Protein AF-0000000078222504 (afdb_homodimer)

Secondary structure (DSSP, 8-state):
--------EEEEEEEE-SSS-EEEEEEGGGGT---TT-EEEEESSS-PPPEEE-TTSEEEEEEPTTEEEEEEEEEPPP-HHHHHHHHHHHHHHT--TT-/--------EEEEEEEE-SSS-EEEEEEGGGGT---TT-EEEEESSS-PPPEEE-TTSEEEEEEPTTEEEEEEEEEPPP-HHHHHHHHHHHHHHH--TT-

Solvent-accessible surface area (backbone atoms only — not comparable to full-atom values): 10807 Å² total; per-residue (Å²): 120,88,66,83,60,83,68,45,33,35,34,45,35,39,40,32,53,26,93,52,63,28,50,32,51,48,36,42,40,37,54,48,42,65,56,83,80,20,26,38,35,35,44,71,68,54,93,54,76,73,40,84,41,46,24,80,43,80,44,74,50,75,28,45,46,62,27,62,43,31,38,35,37,29,65,49,70,74,64,56,60,55,58,53,46,54,53,50,52,58,58,61,68,60,65,68,75,76,120,121,90,66,83,61,84,70,45,32,35,33,43,35,39,40,31,52,25,93,51,64,30,52,31,50,48,36,44,39,36,54,47,42,65,56,84,81,18,26,39,36,34,43,71,68,53,92,54,75,70,41,81,41,48,24,80,44,79,45,74,51,75,29,46,45,62,28,61,45,32,37,36,37,28,66,48,71,73,62,55,62,54,57,54,45,53,53,50,54,60,56,63,68,59,64,69,75,77,118

Organism: Teladorsagia circumcincta (NCBI:txid45464)

Foldseek 3Di:
DPPPPPFDKDKDKDFAQAQAKDKDKDFQVVVVPADQQFKWKDKPVDHDDIDTDHRPDIDMDIAGHRGMTMIMITRDDPPVVCVVVVVVVVVVVPPPPPD/DPPPPPFDKDKDKDFAQAQAKDKDKDFQVVVVPADQQFKWKDKPVDHDDIDTDGRGDIDMDIAGHRGMTMIMITRDDPPVVCVVVVVVVVVVVPPPPPD

Radius of gyration: 25.49 Å; Cα contacts (8 Å, |Δi|>4): 386; chains: 2; bounding box: 24×107×67 Å

Structure (mmCIF, N/CA/C/O backbone):
data_AF-0000000078222504-model_v1
#
loop_
_entity.id
_entity.type
_entity.pdbx_description
1 polymer 'Alpha galactosidase C-terminal beta sandwich domain-containing protein'
#
loop_
_atom_site.group_PDB
_atom_site.id
_atom_site.type_symbol
_atom_site.label_atom_id
_atom_site.label_alt_id
_atom_site.label_comp_id
_atom_site.label_asym_id
_atom_site.label_entity_id
_atom_site.label_seq_id
_atom_site.pdbx_PDB_ins_code
_atom_site.Cartn_x
_atom_site.Cartn_y
_atom_site.Cartn_z
_atom_site.occupancy
_atom_site.B_iso_or_equiv
_atom_site.auth_seq_id
_atom_site.auth_comp_id
_atom_site.auth_asym_id
_atom_site.auth_atom_id
_atom_site.pdbx_PDB_model_num
ATOM 1 N N . MET A 1 1 ? -11.453 30 15.914 1 25.56 1 MET A N 1
ATOM 2 C CA . MET A 1 1 ? -11.891 28.688 16.406 1 25.56 1 MET A CA 1
ATOM 3 C C . MET A 1 1 ? -11.305 27.562 15.57 1 25.56 1 MET A C 1
ATOM 5 O O . MET A 1 1 ? -10.992 27.766 14.398 1 25.56 1 MET A O 1
ATOM 9 N N . PRO A 1 2 ? -10.656 26.516 16.188 1 31.34 2 PRO A N 1
ATOM 10 C CA . PRO A 1 2 ? -9.922 25.625 15.281 1 31.34 2 PRO A CA 1
ATOM 11 C C . PRO A 1 2 ? -10.773 25.125 14.117 1 31.34 2 PRO A C 1
ATOM 13 O O . PRO A 1 2 ? -11.922 24.734 14.305 1 31.34 2 PRO A O 1
ATOM 16 N N . VAL A 1 3 ? -11.023 25.906 12.977 1 35.06 3 VAL A N 1
ATOM 17 C CA . VAL A 1 3 ? -11.414 25.328 11.695 1 35.06 3 VAL A CA 1
ATOM 18 C C . VAL A 1 3 ? -10.867 23.906 11.594 1 35.06 3 VAL A C 1
ATOM 20 O O . VAL A 1 3 ? -9.773 23.609 12.078 1 35.06 3 VAL A O 1
ATOM 23 N N . TYR A 1 4 ? -11.594 22.812 11.945 1 38.62 4 TYR A N 1
ATOM 24 C CA . TYR A 1 4 ? -11.219 21.453 11.57 1 38.62 4 TYR A CA 1
ATOM 25 C C . TYR A 1 4 ? -10.383 21.453 10.297 1 38.62 4 TYR A C 1
ATOM 27 O O . TYR A 1 4 ? -10.898 21.688 9.203 1 38.62 4 TYR A O 1
ATOM 35 N N . GLY A 1 5 ? -9.438 22.25 10.141 1 41.69 5 GLY A N 1
ATOM 36 C CA . GLY A 1 5 ? -8.492 22.234 9.031 1 41.69 5 GLY A CA 1
ATOM 37 C C . GLY A 1 5 ? -8.391 20.875 8.344 1 41.69 5 GLY A C 1
ATOM 38 O O . GLY A 1 5 ? -8.695 19.844 8.953 1 41.69 5 GLY A O 1
ATOM 39 N N . SER A 1 6 ? -8.711 20.719 7.02 1 49.5 6 SER A N 1
ATOM 40 C CA . SER A 1 6 ? -8.75 19.578 6.129 1 49.5 6 SER A CA 1
ATOM 41 C C . SER A 1 6 ? -7.66 18.562 6.484 1 49.5 6 SER A C 1
ATOM 43 O O . SER A 1 6 ? -6.469 18.875 6.395 1 49.5 6 SER A O 1
ATOM 45 N N . ASP A 1 7 ? -7.766 17.828 7.672 1 60.41 7 ASP A N 1
ATOM 46 C CA . ASP A 1 7 ? -6.812 16.828 8.141 1 60.41 7 ASP A CA 1
ATOM 47 C C . ASP A 1 7 ? -6.297 15.977 6.984 1 60.41 7 ASP A C 1
ATOM 49 O O . ASP A 1 7 ? -7.086 15.445 6.203 1 60.41 7 ASP A O 1
ATOM 53 N N . THR A 1 8 ? -5.109 16.359 6.422 1 78.31 8 THR A N 1
ATOM 54 C CA . THR A 1 8 ? -4.379 15.594 5.422 1 78.31 8 THR A CA 1
ATOM 55 C C . THR A 1 8 ? -4.109 14.172 5.922 1 78.31 8 THR A C 1
ATOM 57 O O . THR A 1 8 ? -3.457 13.984 6.949 1 78.31 8 THR A O 1
ATOM 60 N N . SER A 1 9 ? -4.926 13.312 5.367 1 89.81 9 SER A N 1
ATOM 61 C CA . SER A 1 9 ? -4.668 11.922 5.723 1 89.81 9 SER A CA 1
ATOM 62 C C . SER A 1 9 ? -4.488 11.055 4.48 1 89.81 9 SER A C 1
ATOM 64 O O . SER A 1 9 ? -4.902 11.438 3.383 1 89.81 9 SER A O 1
ATOM 66 N N . PHE A 1 10 ? -3.766 10.094 4.676 1 95.69 10 PHE A N 1
ATOM 67 C CA . PHE A 1 10 ? -3.465 9.078 3.676 1 95.69 10 PHE A CA 1
ATOM 68 C C . PHE A 1 10 ? -3.545 7.684 4.281 1 95.69 10 PHE A C 1
ATOM 70 O O . PHE A 1 10 ? -3.096 7.465 5.41 1 95.69 10 PHE A O 1
ATOM 77 N N . ALA A 1 11 ? -4.184 6.77 3.564 1 97.56 11 ALA A N 1
ATOM 78 C CA . ALA A 1 11 ? -4.258 5.41 4.098 1 97.56 11 ALA A CA 1
ATOM 79 C C . ALA A 1 11 ? -3.787 4.391 3.066 1 97.56 11 ALA A C 1
ATOM 81 O O . ALA A 1 11 ? -3.975 4.582 1.862 1 97.56 11 ALA A O 1
ATOM 82 N N . ILE A 1 12 ? -3.145 3.377 3.551 1 97.5 12 ILE A N 1
ATOM 83 C CA . ILE A 1 12 ? -2.756 2.223 2.748 1 97.5 12 ILE A CA 1
ATOM 84 C C . ILE A 1 12 ? -3.305 0.945 3.381 1 97.5 12 ILE A C 1
ATOM 86 O O . ILE A 1 12 ? -3.193 0.748 4.594 1 97.5 12 ILE A O 1
ATOM 90 N N . ALA A 1 13 ? -3.939 0.142 2.57 1 97.69 13 ALA A N 1
ATOM 91 C CA . ALA A 1 13 ? -4.445 -1.163 2.99 1 97.69 13 ALA A CA 1
ATOM 92 C C . ALA A 1 13 ? -3.877 -2.277 2.117 1 97.69 13 ALA A C 1
ATOM 94 O O . ALA A 1 13 ? -3.76 -2.123 0.899 1 97.69 13 ALA A O 1
ATOM 95 N N . VAL A 1 14 ? -3.568 -3.344 2.754 1 97.69 14 VAL A N 1
ATOM 96 C CA . VAL A 1 14 ? -3.045 -4.523 2.072 1 97.69 14 VAL A CA 1
ATOM 97 C C . VAL A 1 14 ? -3.881 -5.746 2.439 1 97.69 14 VAL A C 1
ATOM 99 O O . VAL A 1 14 ? -4.227 -5.941 3.607 1 97.69 14 VAL A O 1
ATOM 102 N N . LEU A 1 15 ? -4.258 -6.461 1.445 1 97.62 15 LEU A N 1
ATOM 103 C CA . LEU A 1 15 ? -4.93 -7.742 1.614 1 97.62 15 LEU A CA 1
ATOM 104 C C . LEU A 1 15 ? -4.074 -8.883 1.068 1 97.62 15 LEU A C 1
ATOM 106 O O . LEU A 1 15 ? -3.602 -8.82 -0.068 1 97.62 15 LEU A O 1
ATOM 110 N N . ASN A 1 16 ? -3.836 -9.906 1.894 1 97.31 16 ASN A N 1
ATOM 111 C CA . ASN A 1 16 ? -3.098 -11.117 1.529 1 97.31 16 ASN A CA 1
ATOM 112 C C . ASN A 1 16 ? -4.004 -12.344 1.504 1 97.31 16 ASN A C 1
ATOM 114 O O . ASN A 1 16 ? -4.387 -12.859 2.555 1 97.31 16 ASN A O 1
ATOM 118 N N . ARG A 1 17 ? -4.234 -12.844 0.335 1 94.56 17 ARG A N 1
ATOM 119 C CA . ARG A 1 17 ? -5.07 -14.031 0.221 1 94.56 17 ARG A CA 1
ATOM 120 C C . ARG A 1 17 ? -4.223 -15.281 -0.017 1 94.56 17 ARG A C 1
ATOM 122 O O . ARG A 1 17 ? -4.738 -16.312 -0.445 1 94.56 17 ARG A O 1
ATOM 129 N N . ASN A 1 18 ? -2.982 -15.062 0.218 1 92.06 18 ASN A N 1
ATOM 130 C CA . ASN A 1 18 ? -2.084 -16.203 0.098 1 92.06 18 ASN A CA 1
ATOM 131 C C . ASN A 1 18 ? -2.09 -17.062 1.363 1 92.06 18 ASN A C 1
ATOM 133 O O . ASN A 1 18 ? -2.656 -16.656 2.383 1 92.06 18 ASN A O 1
ATOM 137 N N . ASN A 1 19 ? -1.513 -18.234 1.228 1 92.25 19 ASN A N 1
ATOM 138 C CA . ASN A 1 19 ? -1.506 -19.172 2.355 1 92.25 19 ASN A CA 1
ATOM 139 C C . ASN A 1 19 ? -0.263 -18.984 3.223 1 92.25 19 ASN A C 1
ATOM 141 O O . ASN A 1 19 ? -0.002 -19.797 4.117 1 92.25 19 ASN A O 1
ATOM 145 N N . ARG A 1 20 ? 0.496 -17.984 2.969 1 94.06 20 ARG A N 1
ATOM 146 C CA . ARG A 1 20 ? 1.652 -17.594 3.768 1 94.06 20 ARG A CA 1
ATOM 147 C C . ARG A 1 20 ? 1.612 -16.109 4.098 1 94.06 20 ARG A C 1
ATOM 149 O O . ARG A 1 20 ? 1.002 -15.328 3.373 1 94.06 20 ARG A O 1
ATOM 156 N N . ALA A 1 21 ? 2.291 -15.789 5.219 1 96.56 21 ALA A N 1
ATOM 157 C CA . ALA A 1 21 ? 2.404 -14.375 5.57 1 96.56 21 ALA A CA 1
ATOM 158 C C . ALA A 1 21 ? 3.316 -13.641 4.594 1 96.56 21 ALA A C 1
ATOM 160 O O . ALA A 1 21 ? 4.223 -14.234 4.008 1 96.56 21 ALA A O 1
ATOM 161 N N . ASN A 1 22 ? 3.006 -12.406 4.379 1 96.25 22 ASN A N 1
ATOM 162 C CA . ASN A 1 22 ? 3.834 -11.539 3.547 1 96.25 22 ASN A CA 1
ATOM 163 C C . ASN A 1 22 ? 4.449 -10.406 4.359 1 96.25 22 ASN A C 1
ATOM 165 O O . ASN A 1 22 ? 3.758 -9.758 5.152 1 96.25 22 ASN A O 1
ATOM 169 N N . ASP A 1 23 ? 5.723 -10.188 4.168 1 96.94 23 ASP A N 1
ATOM 170 C CA . ASP A 1 23 ? 6.383 -9.016 4.73 1 96.94 23 ASP A CA 1
ATOM 171 C C . ASP A 1 23 ? 6.289 -7.824 3.781 1 96.94 23 ASP A C 1
ATOM 173 O O . ASP A 1 23 ? 6.652 -7.93 2.609 1 96.94 23 ASP A O 1
ATOM 177 N N . VAL A 1 24 ? 5.82 -6.758 4.336 1 97.56 24 VAL A N 1
ATOM 178 C CA . VAL A 1 24 ? 5.668 -5.527 3.566 1 97.56 24 VAL A CA 1
ATOM 179 C C . VAL A 1 24 ? 6.613 -4.457 4.109 1 97.56 24 VAL A C 1
ATOM 181 O O . VAL A 1 24 ? 6.742 -4.289 5.324 1 97.56 24 VAL A O 1
ATOM 184 N N . GLU A 1 25 ? 7.285 -3.811 3.193 1 97.5 25 GLU A N 1
ATOM 185 C CA . GLU A 1 25 ? 8.156 -2.697 3.566 1 97.5 25 GLU A CA 1
ATOM 186 C C . GLU A 1 25 ? 7.945 -1.501 2.645 1 97.5 25 GLU A C 1
ATOM 188 O O . GLU A 1 25 ? 7.824 -1.662 1.428 1 97.5 25 GLU A O 1
ATOM 193 N N . PHE A 1 26 ? 7.949 -0.296 3.213 1 96.12 26 PHE A N 1
ATOM 194 C CA . PHE A 1 26 ? 7.844 0.909 2.398 1 96.12 26 PHE A CA 1
ATOM 195 C C . PHE A 1 26 ? 8.273 2.139 3.191 1 96.12 26 PHE A C 1
ATOM 197 O O . PHE A 1 26 ? 8.375 2.088 4.418 1 96.12 26 PHE A O 1
ATOM 204 N N . LYS A 1 27 ? 8.633 3.119 2.461 1 97.62 27 LYS A N 1
ATOM 205 C CA . LYS A 1 27 ? 8.805 4.465 3.002 1 97.62 27 LYS A CA 1
ATOM 206 C C . LYS A 1 27 ? 7.605 5.348 2.672 1 97.62 27 LYS A C 1
ATOM 208 O O . LYS A 1 27 ? 7.023 5.23 1.592 1 97.62 27 LYS A O 1
ATOM 213 N N . LEU A 1 28 ? 7.301 6.234 3.602 1 97.19 28 LEU A N 1
ATOM 214 C CA . LEU A 1 28 ? 6.191 7.148 3.35 1 97.19 28 LEU A CA 1
ATOM 215 C C . LEU A 1 28 ? 6.469 8.016 2.127 1 97.19 28 LEU A C 1
ATOM 217 O O . LEU A 1 28 ? 5.543 8.367 1.391 1 97.19 28 LEU A O 1
ATOM 221 N N . ARG A 1 29 ? 7.707 8.289 1.906 1 97 29 ARG A N 1
ATOM 222 C CA . ARG A 1 29 ? 8.078 9.102 0.757 1 97 29 ARG A CA 1
ATOM 223 C C . ARG A 1 29 ? 7.641 8.445 -0.547 1 97 29 ARG A C 1
ATOM 225 O O . ARG A 1 29 ? 7.281 9.133 -1.504 1 97 29 ARG A O 1
ATOM 232 N N . ASN A 1 30 ? 7.625 7.121 -0.626 1 96.81 30 ASN A N 1
ATOM 233 C CA . ASN A 1 30 ? 7.207 6.395 -1.819 1 96.81 30 ASN A CA 1
ATOM 234 C C . ASN A 1 30 ? 5.703 6.512 -2.051 1 96.81 30 ASN A C 1
ATOM 236 O O . ASN A 1 30 ? 5.211 6.18 -3.131 1 96.81 30 ASN A O 1
ATOM 240 N N . LEU A 1 31 ? 4.984 6.945 -1.087 1 96.25 31 LEU A N 1
ATOM 241 C CA . LEU A 1 31 ? 3.549 7.176 -1.213 1 96.25 31 LEU A CA 1
ATOM 242 C C . LEU A 1 31 ? 3.254 8.648 -1.478 1 96.25 31 LEU A C 1
ATOM 244 O O . LEU A 1 31 ? 2.094 9.062 -1.455 1 96.25 31 LEU A O 1
ATOM 248 N N . GLY A 1 32 ? 4.371 9.453 -1.614 1 95.38 32 GLY A N 1
ATOM 249 C CA . GLY A 1 32 ? 4.215 10.883 -1.86 1 95.38 32 GLY A CA 1
ATOM 250 C C . GLY A 1 32 ? 4.129 11.703 -0.586 1 95.38 32 GLY A C 1
ATOM 251 O O . GLY A 1 32 ? 3.805 12.891 -0.628 1 95.38 32 GLY A O 1
ATOM 25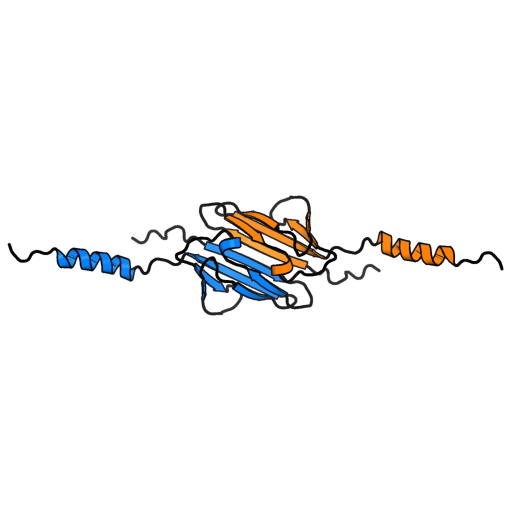2 N N . LEU A 1 33 ? 4.332 11.078 0.53 1 95.81 33 LEU A N 1
ATOM 253 C CA . LEU A 1 33 ? 4.309 11.758 1.818 1 95.81 33 LEU A CA 1
ATOM 254 C C . LEU A 1 33 ? 5.707 12.219 2.215 1 95.81 33 LEU A C 1
ATOM 256 O O . LEU A 1 33 ? 6.434 11.492 2.9 1 95.81 33 LEU A O 1
ATOM 260 N N . THR A 1 34 ? 5.977 13.5 1.89 1 95.56 34 THR A N 1
ATOM 261 C CA . THR A 1 34 ? 7.375 13.922 1.888 1 95.56 34 THR A CA 1
ATOM 262 C C . THR A 1 34 ? 7.602 15.047 2.895 1 95.56 34 THR A C 1
ATOM 264 O O . THR A 1 34 ? 8.688 15.625 2.953 1 95.56 34 THR A O 1
ATOM 267 N N . ASN A 1 35 ? 6.551 15.406 3.633 1 93.19 35 ASN A N 1
ATOM 268 C CA . ASN A 1 35 ? 6.734 16.5 4.578 1 93.19 35 ASN A CA 1
ATOM 269 C C . ASN A 1 35 ? 7.711 16.125 5.688 1 93.19 35 ASN A C 1
ATOM 271 O O . ASN A 1 35 ? 7.535 15.117 6.359 1 93.19 35 ASN A O 1
ATOM 275 N N . ASP A 1 36 ? 8.688 17 5.969 1 93.75 36 ASP A N 1
ATOM 276 C CA . ASP A 1 36 ? 9.773 16.703 6.898 1 93.75 36 ASP A CA 1
ATOM 277 C C . ASP A 1 36 ? 9.297 16.75 8.344 1 93.75 36 ASP A C 1
ATOM 279 O O . ASP A 1 36 ? 9.969 16.25 9.25 1 93.75 36 ASP A O 1
ATOM 283 N N . ARG A 1 37 ? 8.156 17.344 8.656 1 91.69 37 ARG A N 1
ATOM 284 C CA . ARG A 1 37 ? 7.594 17.344 10 1 91.69 37 ARG A CA 1
ATOM 285 C C . ARG A 1 37 ? 7.262 15.922 10.453 1 91.69 37 ARG A C 1
ATOM 287 O O . ARG A 1 37 ? 7.234 15.633 11.648 1 91.69 37 ARG A O 1
ATOM 294 N N . GLY A 1 38 ? 6.969 15.109 9.438 1 94.88 38 GLY A N 1
ATOM 295 C CA . GLY A 1 38 ? 6.672 13.719 9.742 1 94.88 38 GLY A CA 1
ATOM 296 C C . GLY A 1 38 ? 5.184 13.438 9.867 1 94.88 38 GLY A C 1
ATOM 297 O O . GLY A 1 38 ? 4.359 14.305 9.562 1 94.88 38 GLY A O 1
ATOM 298 N N . TYR A 1 39 ? 4.98 12.195 10.18 1 95 39 TYR A N 1
ATOM 299 C CA . TYR A 1 39 ? 3.605 11.711 10.188 1 95 39 TYR A CA 1
ATOM 300 C C . TYR A 1 39 ? 3.35 10.828 11.406 1 95 39 TYR A C 1
ATOM 302 O O . TYR A 1 39 ? 4.273 10.195 11.922 1 95 39 TYR A O 1
ATOM 310 N N . ILE A 1 40 ? 2.105 10.836 11.805 1 95.25 40 ILE A N 1
ATOM 311 C CA . ILE A 1 40 ? 1.624 9.852 12.766 1 95.25 40 ILE A CA 1
ATOM 312 C C . ILE A 1 40 ? 0.947 8.703 12.031 1 95.25 40 ILE A C 1
ATOM 314 O O . ILE A 1 40 ? 0.013 8.914 11.258 1 95.25 40 ILE A O 1
ATOM 318 N N . LEU A 1 41 ? 1.502 7.496 12.25 1 95.31 41 LEU A N 1
ATOM 319 C CA . LEU A 1 41 ? 0.939 6.289 11.656 1 95.31 41 LEU A CA 1
ATOM 320 C C . LEU A 1 41 ? 0.036 5.562 12.648 1 95.31 41 LEU A C 1
ATOM 322 O O . LEU A 1 41 ? 0.458 5.25 13.758 1 95.31 41 LEU A O 1
ATOM 326 N N . LYS A 1 42 ? -1.162 5.344 12.227 1 94.94 42 LYS A N 1
ATOM 327 C CA . LYS A 1 42 ? -2.125 4.586 13.023 1 94.94 42 LYS A CA 1
ATOM 328 C C . LYS A 1 42 ? -2.486 3.268 12.344 1 94.94 42 LYS A C 1
ATOM 330 O O . LYS A 1 42 ? -2.891 3.256 11.18 1 94.94 42 LYS A O 1
ATOM 335 N N . ASP A 1 43 ? -2.291 2.205 13.07 1 95.12 43 ASP A N 1
ATOM 336 C CA . ASP A 1 43 ? -2.793 0.917 12.602 1 95.12 43 AS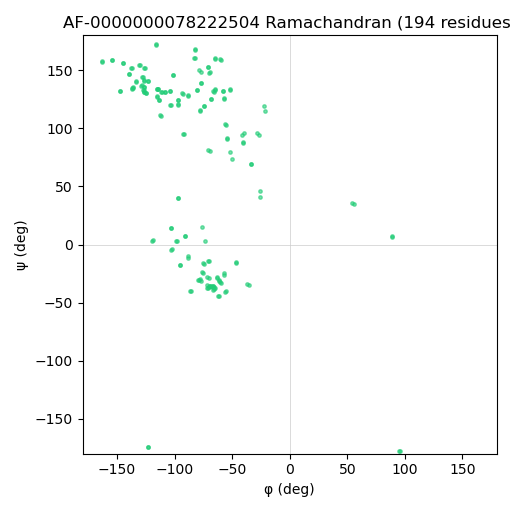P A CA 1
ATOM 337 C C . ASP A 1 43 ? -4.309 0.83 12.766 1 95.12 43 ASP A C 1
ATOM 339 O O . ASP A 1 43 ? -4.828 0.88 13.883 1 95.12 43 ASP A O 1
ATOM 343 N N . LEU A 1 44 ? -5.012 0.664 11.68 1 94.88 44 LEU A N 1
ATOM 344 C CA . LEU A 1 44 ? -6.469 0.687 11.719 1 94.88 44 LEU A CA 1
ATOM 345 C C . LEU A 1 44 ? -7.031 -0.727 11.828 1 94.88 44 LEU A C 1
ATOM 347 O O . LEU A 1 44 ? -8.219 -0.906 12.102 1 94.88 44 LEU A O 1
ATOM 351 N N . TRP A 1 45 ? -6.332 -1.588 11.555 1 91.5 45 TRP A N 1
ATOM 352 C CA . TRP A 1 45 ? -6.746 -2.986 11.57 1 91.5 45 TRP A CA 1
ATOM 353 C C . TRP A 1 45 ? -6.59 -3.59 12.961 1 91.5 45 TRP A C 1
ATOM 355 O O . TRP A 1 45 ? -7.438 -4.367 13.414 1 91.5 45 TRP A O 1
ATOM 365 N N . SER A 1 46 ? -5.473 -3.203 13.602 1 86.06 46 SER A N 1
ATOM 366 C CA . SER A 1 46 ? -5.203 -3.672 14.953 1 86.06 46 SER A CA 1
ATOM 367 C C . SER A 1 46 ? -5.195 -2.514 15.945 1 86.06 46 SER A C 1
ATOM 369 O O . SER A 1 46 ? -5.461 -1.369 15.578 1 86.06 46 SER A O 1
ATOM 371 N N . ASN A 1 47 ? -5.102 -2.754 17.297 1 83.44 47 ASN A N 1
ATOM 372 C CA . ASN A 1 47 ? -5.082 -1.726 18.328 1 83.44 47 ASN A CA 1
ATOM 373 C C . ASN A 1 47 ? -3.658 -1.4 18.766 1 83.44 47 ASN A C 1
ATOM 375 O O . ASN A 1 47 ? -3.408 -1.173 19.953 1 83.44 47 ASN A O 1
ATOM 379 N N . ALA A 1 48 ? -2.822 -1.372 17.797 1 86.75 48 ALA A N 1
ATOM 380 C CA . ALA A 1 48 ? -1.438 -1.045 18.109 1 86.75 48 ALA A CA 1
ATOM 381 C C . ALA A 1 48 ? -1.265 0.456 18.328 1 86.75 48 ALA A C 1
ATOM 383 O O . ALA A 1 48 ? -2.039 1.259 17.797 1 86.75 48 ALA A O 1
ATOM 384 N N . PRO A 1 49 ? -0.297 0.811 19.219 1 91 49 PRO A N 1
ATOM 385 C CA . PRO A 1 49 ? -0.07 2.242 19.422 1 91 49 PRO A CA 1
ATOM 386 C C . PRO A 1 49 ? 0.342 2.973 18.156 1 91 49 PRO A C 1
ATOM 388 O O . PRO A 1 49 ? 0.871 2.354 17.234 1 91 49 PRO A O 1
ATOM 391 N N . MET A 1 50 ? 0.126 4.227 18.219 1 91.81 50 MET A N 1
ATOM 392 C CA . MET A 1 50 ? 0.538 5.066 17.094 1 91.81 50 MET A CA 1
ATOM 393 C C . MET A 1 50 ? 2.059 5.172 17.031 1 91.81 50 MET A C 1
ATOM 395 O O . MET A 1 50 ? 2.74 5.074 18.047 1 91.81 50 MET A O 1
ATOM 399 N N . VAL A 1 51 ? 2.561 5.398 15.805 1 93.5 51 VAL A N 1
ATOM 400 C CA . VAL A 1 51 ? 3.996 5.508 15.57 1 93.5 51 VAL A CA 1
ATOM 401 C C . VAL A 1 51 ? 4.301 6.812 14.836 1 93.5 51 VAL A C 1
ATOM 403 O O . VAL A 1 51 ? 3.605 7.168 13.883 1 93.5 51 VAL A O 1
ATOM 406 N N . ASN A 1 52 ? 5.312 7.551 15.312 1 95.38 52 ASN A N 1
ATOM 407 C CA . ASN A 1 52 ? 5.832 8.672 14.539 1 95.38 52 ASN A CA 1
ATOM 408 C C . ASN A 1 52 ? 6.797 8.195 13.453 1 95.38 52 ASN A C 1
ATOM 410 O O . ASN A 1 52 ? 7.668 7.363 13.711 1 95.38 52 ASN A O 1
ATOM 414 N N . ALA A 1 53 ? 6.562 8.734 12.289 1 96.75 53 ALA A N 1
ATOM 415 C CA . ALA A 1 53 ? 7.418 8.32 11.18 1 96.75 53 ALA A CA 1
ATOM 416 C C . ALA A 1 53 ? 7.844 9.508 10.328 1 96.75 53 ALA A C 1
ATOM 418 O O . ALA A 1 53 ? 7.023 10.375 10.008 1 96.75 53 ALA A O 1
ATOM 419 N N . SER A 1 54 ? 9.141 9.547 10.023 1 97.25 54 SER A N 1
ATOM 420 C CA . SER A 1 54 ? 9.625 10.453 8.984 1 97.25 54 SER A CA 1
ATOM 421 C C . SER A 1 54 ? 9.438 9.852 7.598 1 97.25 54 SER A C 1
ATOM 423 O O . SER A 1 54 ? 9.312 8.633 7.449 1 97.25 54 SER A O 1
ATOM 425 N N . PRO A 1 55 ? 9.453 10.711 6.562 1 97.19 55 PRO A N 1
ATOM 426 C CA . PRO A 1 55 ? 9.227 10.211 5.203 1 97.19 55 PRO A CA 1
ATOM 427 C C . PRO A 1 55 ? 10.227 9.133 4.801 1 97.19 55 PRO A C 1
ATOM 429 O O . PRO A 1 55 ? 9.898 8.25 3.998 1 97.19 55 PRO A O 1
ATOM 432 N N . ASP A 1 56 ? 11.422 9.125 5.426 1 98 56 ASP A N 1
ATOM 433 C CA . ASP A 1 56 ? 12.484 8.242 4.953 1 98 56 ASP A CA 1
ATOM 434 C C . ASP A 1 56 ? 12.617 7.02 5.855 1 98 56 ASP A C 1
ATOM 436 O O . ASP A 1 56 ? 13.43 6.125 5.582 1 98 56 ASP A O 1
ATOM 440 N N . ASP A 1 57 ? 11.867 7 6.914 1 97.88 57 ASP A N 1
ATOM 441 C CA . ASP A 1 57 ? 11.891 5.812 7.762 1 97.88 57 ASP A CA 1
ATOM 442 C C . ASP A 1 57 ? 11.344 4.594 7.02 1 97.88 57 ASP A C 1
ATOM 444 O O . ASP A 1 57 ? 10.352 4.695 6.297 1 97.88 57 ASP A O 1
ATOM 448 N N . MET A 1 58 ? 12.078 3.453 7.129 1 97.19 58 MET A N 1
ATOM 449 C CA . MET A 1 58 ? 11.547 2.205 6.586 1 97.19 58 MET A CA 1
ATOM 450 C C . MET A 1 58 ? 10.5 1.609 7.516 1 97.19 58 MET A C 1
ATOM 452 O O . MET A 1 58 ? 10.797 1.261 8.656 1 97.19 58 MET A O 1
ATOM 456 N N . ILE A 1 59 ? 9.242 1.537 7.02 1 95.88 59 ILE A N 1
ATOM 457 C CA . ILE A 1 59 ? 8.148 0.901 7.75 1 95.88 59 ILE A CA 1
ATOM 458 C C . ILE A 1 59 ? 8.031 -0.561 7.328 1 95.88 59 ILE A C 1
ATOM 460 O O . ILE A 1 59 ? 8.023 -0.87 6.137 1 95.88 59 ILE A O 1
ATOM 464 N N . ARG A 1 60 ? 7.988 -1.402 8.344 1 96.81 60 ARG A N 1
ATOM 465 C CA . ARG A 1 60 ? 7.871 -2.834 8.086 1 96.81 60 ARG A CA 1
ATOM 466 C C . ARG A 1 60 ? 6.727 -3.441 8.891 1 96.81 60 ARG A C 1
ATOM 468 O O . ARG A 1 60 ? 6.531 -3.098 10.062 1 96.81 60 ARG A O 1
ATOM 475 N N . PHE A 1 61 ? 5.969 -4.312 8.188 1 94.94 61 PHE A N 1
ATOM 476 C CA . PHE A 1 61 ? 4.957 -5.074 8.914 1 94.94 61 PHE A CA 1
ATOM 477 C C . PHE A 1 61 ? 4.648 -6.379 8.195 1 94.94 61 PHE A C 1
ATOM 479 O O . PHE A 1 61 ? 4.969 -6.535 7.012 1 94.94 61 PHE A O 1
ATOM 486 N N . ARG A 1 62 ? 4.105 -7.289 8.969 1 96 62 ARG A N 1
ATOM 487 C CA . ARG A 1 62 ? 3.699 -8.586 8.43 1 96 62 ARG A CA 1
ATOM 488 C C . ARG A 1 62 ? 2.186 -8.656 8.258 1 96 62 ARG A C 1
ATOM 490 O O . ARG A 1 62 ? 1.434 -8.211 9.125 1 96 62 ARG A O 1
ATOM 497 N N . VAL A 1 63 ? 1.824 -9.094 7.109 1 97.06 63 VAL A N 1
ATOM 498 C CA . VAL A 1 63 ? 0.415 -9.391 6.879 1 97.06 63 VAL A CA 1
ATOM 499 C C . VAL A 1 63 ? 0.192 -10.898 6.922 1 97.06 63 VAL A C 1
ATOM 501 O O . VAL A 1 63 ? 0.753 -11.641 6.109 1 97.06 63 VAL A O 1
ATOM 504 N N . PRO A 1 64 ? -0.655 -11.406 7.828 1 96.44 64 PRO A N 1
ATOM 505 C CA . PRO A 1 64 ? -0.842 -12.852 7.945 1 96.44 64 PRO A CA 1
ATOM 506 C C . PRO A 1 64 ? -1.469 -13.469 6.699 1 96.44 64 PRO A C 1
ATOM 508 O O . PRO A 1 64 ? -2.066 -12.758 5.887 1 96.44 64 PRO A O 1
ATOM 511 N N . ALA A 1 65 ? -1.245 -14.836 6.625 1 95.75 65 ALA A N 1
ATOM 512 C CA . ALA A 1 65 ? -1.992 -15.578 5.609 1 95.75 65 ALA A CA 1
ATOM 513 C C . ALA A 1 65 ? -3.488 -15.289 5.711 1 95.75 65 ALA A C 1
ATOM 515 O O . ALA A 1 65 ? -4.047 -15.258 6.812 1 95.75 65 ALA A O 1
ATOM 516 N N . THR A 1 66 ? -3.992 -15.047 4.52 1 95.62 66 THR A N 1
ATOM 517 C CA . THR A 1 66 ? -5.418 -14.758 4.391 1 95.62 66 THR A CA 1
ATOM 518 C C . THR A 1 66 ? -5.82 -13.602 5.305 1 95.62 66 THR A C 1
ATOM 520 O O . THR A 1 66 ? -6.867 -13.648 5.949 1 95.62 66 THR A O 1
ATOM 523 N N . GLY A 1 67 ? -4.922 -12.633 5.457 1 96.12 67 GLY A N 1
ATOM 524 C CA . GLY A 1 67 ? -5.137 -11.516 6.371 1 96.12 67 GLY A CA 1
ATOM 525 C C . GLY A 1 67 ? -5.051 -10.164 5.691 1 96.12 67 GLY A C 1
ATOM 526 O O . GLY A 1 67 ? -5 -10.078 4.461 1 96.12 67 GLY A O 1
ATOM 527 N N . ALA A 1 68 ? -5.133 -9.086 6.609 1 97 68 ALA A N 1
ATOM 528 C CA . ALA A 1 68 ? -5.109 -7.707 6.137 1 97 68 ALA A CA 1
ATOM 529 C C . ALA A 1 68 ? -4.375 -6.801 7.117 1 97 68 ALA A C 1
ATOM 531 O O . ALA A 1 68 ? -4.227 -7.141 8.297 1 97 68 ALA A O 1
ATOM 532 N N . ALA A 1 69 ? -3.891 -5.754 6.656 1 96.69 69 ALA A N 1
ATOM 533 C CA . ALA A 1 69 ? -3.324 -4.648 7.426 1 96.69 69 ALA A CA 1
ATOM 534 C C . ALA A 1 69 ? -3.723 -3.303 6.828 1 96.69 69 ALA A C 1
ATOM 536 O O . ALA A 1 69 ? -3.914 -3.189 5.613 1 96.69 69 ALA A O 1
ATOM 537 N N . MET A 1 70 ? -3.879 -2.348 7.664 1 96.69 70 MET A N 1
ATOM 538 C CA . MET A 1 70 ? -4.246 -1.01 7.211 1 96.69 70 MET A CA 1
ATOM 539 C C . MET A 1 70 ? -3.637 0.057 8.117 1 96.69 70 MET A C 1
ATOM 541 O O . MET A 1 70 ? -3.713 -0.046 9.344 1 96.69 70 MET A O 1
ATOM 545 N N . TYR A 1 71 ? -3.027 1.043 7.465 1 96.31 71 TYR A N 1
ATOM 546 C CA . TYR A 1 71 ? -2.432 2.16 8.188 1 96.31 71 TYR A CA 1
ATOM 547 C C . TYR A 1 71 ? -2.953 3.492 7.664 1 96.31 71 TYR A C 1
ATOM 549 O O . TYR A 1 71 ? -3.137 3.66 6.457 1 96.31 71 TYR A O 1
ATOM 557 N N . ARG A 1 72 ? -3.154 4.336 8.586 1 96.69 72 ARG A N 1
ATOM 558 C CA . ARG A 1 72 ? -3.428 5.734 8.266 1 96.69 72 ARG A CA 1
ATOM 559 C C . ARG A 1 72 ? -2.268 6.629 8.688 1 96.69 72 ARG A C 1
ATOM 561 O O . ARG A 1 72 ? -1.729 6.48 9.781 1 96.69 72 ARG A O 1
ATOM 568 N N . ALA A 1 73 ? -1.867 7.453 7.781 1 96.44 73 ALA A N 1
ATOM 569 C CA . ALA A 1 73 ? -0.838 8.453 8.07 1 96.44 73 ALA A CA 1
ATOM 570 C C . ALA A 1 73 ? -1.436 9.852 8.125 1 96.44 73 ALA A C 1
ATOM 572 O O . ALA A 1 73 ? -2.18 10.258 7.227 1 96.44 73 ALA A O 1
ATOM 573 N N . GLU A 1 74 ? -1.12 10.562 9.141 1 94.94 74 GLU A N 1
ATOM 574 C CA . GLU A 1 74 ? -1.526 11.961 9.305 1 94.94 74 GLU A CA 1
ATOM 5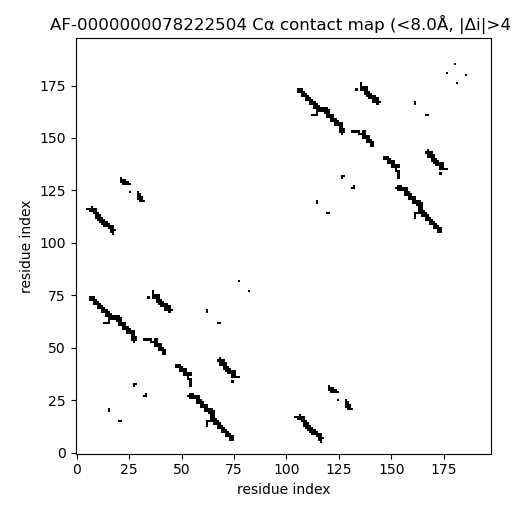75 C C . GLU A 1 74 ? -0.324 12.859 9.578 1 94.94 74 GLU A C 1
ATOM 577 O O . GLU A 1 74 ? 0.559 12.492 10.359 1 94.94 74 GLU A O 1
ATOM 582 N N . LEU A 1 75 ? -0.357 13.969 8.883 1 93 75 LEU A N 1
ATOM 583 C CA . LEU A 1 75 ? 0.718 14.922 9.133 1 93 75 LEU A CA 1
ATOM 584 C C . LEU A 1 75 ? 0.756 15.32 10.609 1 93 75 LEU A C 1
ATOM 586 O O . LEU A 1 75 ? -0.283 15.617 11.203 1 93 75 LEU A O 1
ATOM 590 N N . ARG A 1 76 ? 2.014 15.25 11.117 1 88.88 76 ARG A N 1
ATOM 591 C CA . ARG A 1 76 ? 2.186 15.641 12.516 1 88.88 76 ARG A CA 1
ATOM 592 C C . ARG A 1 76 ? 1.949 17.141 12.695 1 88.88 76 ARG A C 1
ATOM 594 O O . ARG A 1 76 ? 2.52 17.953 11.969 1 88.88 76 ARG A O 1
ATOM 601 N N . LYS A 1 77 ? 1.056 17.531 13.578 1 81.06 77 LYS A N 1
ATOM 602 C CA . LYS A 1 77 ? 0.771 18.938 13.844 1 81.06 77 LYS A CA 1
ATOM 603 C C . LYS A 1 77 ? 1.861 19.562 14.711 1 81.06 77 LYS A C 1
ATOM 605 O O . LYS A 1 77 ? 2.457 18.891 15.555 1 81.06 77 LYS A O 1
ATOM 610 N N . PRO A 1 78 ? 2.156 20.797 14.281 1 73.12 78 PRO A N 1
ATOM 611 C CA . PRO A 1 78 ? 3.156 21.469 15.117 1 73.12 78 PRO A CA 1
ATOM 612 C C . PRO A 1 78 ? 2.734 21.562 16.578 1 73.12 78 PRO A C 1
ATOM 614 O O . PRO A 1 78 ? 1.539 21.578 16.875 1 73.12 78 PRO A O 1
ATOM 617 N N . ASN A 1 79 ? 3.662 21.047 17.438 1 59.03 79 ASN A N 1
ATOM 618 C CA . ASN A 1 79 ? 3.41 21.234 18.859 1 59.03 79 ASN A CA 1
ATOM 619 C C . ASN A 1 79 ? 2.869 22.625 19.156 1 59.03 79 ASN A C 1
ATOM 621 O O . ASN A 1 79 ? 3.488 23.625 18.781 1 59.03 79 ASN A O 1
ATOM 625 N N . ARG A 1 80 ? 1.515 22.719 19.047 1 55.59 80 ARG A N 1
ATOM 626 C CA . ARG A 1 80 ? 0.928 24.016 19.391 1 55.59 80 ARG A CA 1
ATOM 627 C C . ARG A 1 80 ? 1.665 24.641 20.562 1 55.59 80 ARG A C 1
ATOM 629 O O . ARG A 1 80 ? 1.54 25.844 20.797 1 55.59 80 ARG A O 1
ATOM 636 N N . TRP A 1 81 ? 2.07 23.781 21.359 1 50.31 81 TRP A N 1
ATOM 637 C CA . TRP A 1 81 ? 2.613 24.438 22.547 1 50.31 81 TRP A CA 1
ATOM 638 C C . TRP A 1 81 ? 3.707 25.422 22.172 1 50.31 81 TRP A C 1
ATOM 640 O O . TRP A 1 81 ? 3.771 26.531 22.719 1 50.31 81 TRP A O 1
ATOM 650 N N . PHE A 1 82 ? 4.605 25.047 21.188 1 48.19 82 PHE A N 1
ATOM 651 C CA . PHE A 1 82 ? 5.691 25.984 20.922 1 48.19 82 PHE A CA 1
ATOM 652 C C . PHE A 1 82 ? 5.172 27.234 20.234 1 48.19 82 PHE A C 1
ATOM 654 O O . PHE A 1 82 ? 5.73 28.328 20.391 1 48.19 82 PHE A O 1
ATOM 661 N N . GLU A 1 83 ? 4.207 26.938 19.391 1 49.59 83 GLU A N 1
ATOM 662 C CA . GLU A 1 83 ? 3.701 28.141 18.734 1 49.59 83 GLU A CA 1
ATOM 663 C C . GLU A 1 83 ? 3.113 29.109 19.75 1 49.59 83 GLU A C 1
ATOM 665 O O . GLU A 1 83 ? 3.34 30.312 19.672 1 49.59 83 GLU A O 1
ATOM 670 N N . ASN A 1 84 ? 2.389 28.422 20.578 1 51.72 84 ASN A N 1
ATOM 671 C CA . ASN A 1 84 ? 1.783 29.312 21.562 1 51.72 84 ASN A CA 1
ATOM 672 C C . ASN A 1 84 ? 2.832 29.922 22.5 1 51.72 84 ASN A C 1
ATOM 674 O O . ASN A 1 84 ? 2.736 31.078 22.875 1 51.72 84 ASN A O 1
ATOM 678 N N . ASN A 1 85 ? 3.811 29.078 22.797 1 52.5 85 ASN A N 1
ATOM 679 C CA . ASN A 1 85 ? 4.766 29.578 23.781 1 52.5 85 ASN A CA 1
ATOM 680 C C . ASN A 1 85 ? 5.738 30.578 23.141 1 52.5 85 ASN A C 1
ATOM 682 O O . ASN A 1 85 ? 6.152 31.531 23.797 1 52.5 85 ASN A O 1
ATOM 686 N N . ARG A 1 86 ? 6.051 30.406 21.875 1 53.22 86 ARG A N 1
ATOM 687 C CA . ARG A 1 86 ? 6.934 31.375 21.219 1 53.22 86 ARG A CA 1
ATOM 688 C C . ARG A 1 86 ? 6.273 32.75 21.141 1 53.22 86 ARG A C 1
ATOM 690 O O . ARG A 1 86 ? 6.938 33.781 21.297 1 53.22 86 ARG A O 1
ATOM 697 N N . LEU A 1 87 ? 4.992 32.594 20.906 1 54.78 87 LEU A N 1
ATOM 698 C CA . LEU A 1 87 ? 4.309 33.875 20.844 1 54.78 87 LEU A CA 1
ATOM 699 C C . LEU A 1 87 ? 4.258 34.531 22.219 1 54.78 87 LEU A C 1
ATOM 701 O O . LEU A 1 87 ? 4.445 35.75 22.328 1 54.78 87 LEU A O 1
ATOM 705 N N . ARG A 1 88 ? 4.102 33.719 23.328 1 55.38 88 ARG A N 1
ATOM 706 C CA . ARG A 1 88 ? 4.031 34.25 24.672 1 55.38 88 ARG A CA 1
ATOM 707 C C . ARG A 1 88 ? 5.359 34.875 25.078 1 55.38 88 ARG A C 1
ATOM 709 O O . ARG A 1 88 ? 5.387 35.906 25.75 1 55.38 88 ARG A O 1
ATOM 716 N N . GLU A 1 89 ? 6.457 34.312 24.656 1 54.06 89 GLU A N 1
ATOM 717 C CA . GLU A 1 89 ? 7.77 34.812 25.047 1 54.06 89 GLU A CA 1
ATOM 718 C C . GLU A 1 89 ? 8.07 36.125 24.359 1 54.06 89 GLU A C 1
ATOM 720 O O . GLU A 1 89 ? 8.633 37.031 24.984 1 54.06 89 GLU A O 1
ATOM 725 N N . ILE A 1 90 ? 7.68 36.25 23.156 1 54.81 90 ILE A N 1
ATOM 726 C CA . ILE A 1 90 ? 7.949 37.5 22.406 1 54.81 90 ILE A CA 1
ATOM 727 C C . ILE A 1 90 ? 7.195 38.656 23.031 1 54.81 90 ILE A C 1
ATOM 729 O O . ILE A 1 90 ? 7.738 39.75 23.172 1 54.81 90 ILE A O 1
ATOM 733 N N . PHE A 1 91 ? 5.965 38.406 23.484 1 54.5 91 PHE A N 1
ATOM 734 C CA . PHE A 1 91 ? 5.16 39.469 24.047 1 54.5 91 PHE A CA 1
ATOM 735 C C . PHE A 1 91 ? 5.582 39.781 25.469 1 54.5 91 PHE A C 1
ATOM 737 O O . PHE A 1 91 ? 5.477 40.906 25.922 1 54.5 91 PHE A O 1
ATOM 744 N N . THR A 1 92 ? 6.055 38.75 26.094 1 55.53 92 THR A N 1
ATOM 745 C CA . THR A 1 92 ? 6.418 39 27.484 1 55.53 92 THR A CA 1
ATOM 746 C C . THR A 1 92 ? 7.68 39.844 27.578 1 55.53 92 THR A C 1
ATOM 748 O O . THR A 1 92 ? 7.848 40.625 28.531 1 55.53 92 THR A O 1
ATOM 751 N N . ASN A 1 93 ? 8.516 39.719 26.562 1 51.59 93 ASN A N 1
ATOM 752 C CA . ASN A 1 93 ? 9.742 40.5 26.703 1 51.59 93 ASN A CA 1
ATOM 753 C C . ASN A 1 93 ? 9.508 41.969 26.438 1 51.59 93 ASN A C 1
ATOM 755 O O . ASN A 1 93 ? 10.352 42.812 26.75 1 51.59 93 ASN A O 1
ATOM 759 N N . ARG A 1 94 ? 8.414 42.344 25.641 1 48.06 94 ARG A N 1
ATOM 760 C CA . ARG A 1 94 ? 8.422 43.75 25.188 1 48.06 94 ARG A CA 1
ATOM 761 C C . ARG A 1 94 ? 7.746 44.656 26.203 1 48.06 94 ARG A C 1
ATOM 763 O O . ARG A 1 94 ? 7.609 45.875 25.969 1 48.06 94 ARG A O 1
ATOM 770 N N . VAL A 1 95 ? 7.098 44.062 27.203 1 45.5 95 VAL A N 1
ATOM 771 C CA . VAL A 1 95 ? 6.41 45.094 27.969 1 45.5 95 VAL A CA 1
ATOM 772 C C . VAL A 1 95 ? 7.438 45.969 28.719 1 45.5 95 VAL A C 1
ATOM 774 O O . VAL A 1 95 ? 8.133 45.469 29.594 1 45.5 95 VAL A O 1
ATOM 777 N N . PRO A 1 96 ? 8.039 46.938 28 1 41.47 96 PRO A N 1
ATOM 778 C CA . PRO A 1 96 ? 8.898 47.906 28.703 1 41.47 96 PRO A CA 1
ATOM 779 C C . PRO A 1 96 ? 8.188 48.594 29.859 1 41.47 96 PRO A C 1
ATOM 781 O O . PRO A 1 96 ? 7.059 49.062 29.703 1 41.47 96 PRO A O 1
ATOM 784 N N . SER A 1 97 ? 8.305 48 31.078 1 40.44 97 SER A N 1
ATOM 785 C CA . SER A 1 97 ? 7.793 48.625 32.312 1 40.44 97 SER A CA 1
ATOM 786 C C . SER A 1 97 ? 8.219 50.094 32.375 1 40.44 97 SER A C 1
ATOM 788 O O . SER A 1 97 ? 7.859 50.781 33.344 1 40.44 97 SER A O 1
ATOM 790 N N . ASP A 1 98 ? 9.219 50.5 31.516 1 38.19 98 ASP A N 1
ATOM 791 C CA . ASP A 1 98 ? 9.797 51.781 31.953 1 38.19 98 ASP A CA 1
ATOM 792 C C . ASP A 1 98 ? 8.852 52.938 31.672 1 38.19 98 ASP A C 1
ATOM 794 O O . ASP A 1 98 ? 9.07 54.062 32.125 1 38.19 98 ASP A O 1
ATOM 798 N N . PHE A 1 99 ? 7.617 52.938 31.156 1 30.61 99 PHE A N 1
ATOM 799 C CA . PHE A 1 99 ? 7.172 54.312 31.094 1 30.61 99 PHE A CA 1
ATOM 800 C C . PHE A 1 99 ? 6.797 54.844 32.469 1 30.61 99 PHE A C 1
ATOM 802 O O . PHE A 1 99 ? 6.434 54.031 33.375 1 30.61 99 PHE A O 1
ATOM 809 N N . MET B 1 1 ? -9.883 -31.922 -13.188 1 26.16 1 MET B N 1
ATOM 810 C CA . MET B 1 1 ? -10.852 -30.828 -13.25 1 26.16 1 MET B CA 1
ATOM 811 C C . MET B 1 1 ? -10.273 -29.547 -12.664 1 26.16 1 MET B C 1
ATOM 813 O O . MET B 1 1 ? -9.367 -29.594 -11.82 1 26.16 1 MET B O 1
ATOM 817 N N . PRO B 1 2 ? -10.352 -28.359 -13.344 1 32.31 2 PRO B N 1
ATOM 818 C CA . PRO B 1 2 ? -9.633 -27.219 -12.766 1 32.31 2 PRO B CA 1
ATOM 819 C C . PRO B 1 2 ? -9.938 -27.016 -11.289 1 32.31 2 PRO B C 1
ATOM 821 O O . PRO B 1 2 ? -11.109 -26.984 -10.891 1 32.31 2 PRO B O 1
ATOM 824 N N . VAL B 1 3 ? -9.43 -27.859 -10.289 1 35.28 3 VAL B N 1
ATOM 825 C CA . VAL B 1 3 ? -9.359 -27.422 -8.898 1 35.28 3 VAL B CA 1
ATOM 826 C C . VAL B 1 3 ? -9.211 -25.891 -8.844 1 35.28 3 VAL B C 1
ATOM 828 O O . VAL B 1 3 ? -8.578 -25.297 -9.719 1 35.28 3 VAL B O 1
ATOM 831 N N . TYR B 1 4 ? -10.266 -25.062 -8.672 1 38.91 4 TYR B N 1
ATOM 832 C CA . TYR B 1 4 ? -10.109 -23.672 -8.258 1 38.91 4 TYR B CA 1
ATOM 833 C C . TYR B 1 4 ? -8.812 -23.484 -7.477 1 38.91 4 TYR B C 1
ATOM 835 O O . TYR B 1 4 ? -8.672 -23.969 -6.355 1 38.91 4 TYR B O 1
ATOM 843 N N . GLY B 1 5 ? -7.75 -24.047 -7.812 1 41.94 5 GLY B N 1
ATOM 844 C CA . GLY B 1 5 ? -6.461 -23.797 -7.188 1 41.94 5 GLY B CA 1
ATOM 845 C C . GLY B 1 5 ? -6.379 -22.469 -6.48 1 41.94 5 GLY B C 1
ATOM 846 O O . GLY B 1 5 ? -7.086 -21.516 -6.84 1 41.94 5 GLY B O 1
ATOM 847 N N . SER B 1 6 ? -6.215 -22.359 -5.113 1 49.59 6 SER B N 1
ATOM 848 C CA . SER B 1 6 ? -6.156 -21.25 -4.168 1 49.59 6 SER B CA 1
ATOM 849 C C . SER B 1 6 ? 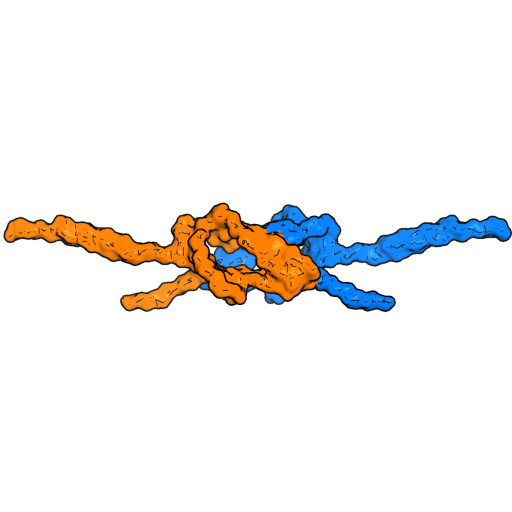-5.516 -20.031 -4.797 1 49.59 6 SER B C 1
ATOM 851 O O . SER B 1 6 ? -4.336 -20.047 -5.16 1 49.59 6 SER B O 1
ATOM 853 N N . ASP B 1 7 ? -6.184 -19.344 -5.805 1 59.84 7 ASP B N 1
ATOM 854 C CA . ASP B 1 7 ? -5.684 -18.156 -6.496 1 59.84 7 ASP B CA 1
ATOM 855 C C . ASP B 1 7 ? -5.012 -17.188 -5.516 1 59.84 7 ASP B C 1
ATOM 857 O O . ASP B 1 7 ? -5.617 -16.781 -4.52 1 59.84 7 ASP B O 1
ATOM 861 N N . THR B 1 8 ? -3.66 -17.297 -5.375 1 78.25 8 THR B N 1
ATOM 862 C CA . THR B 1 8 ? -2.818 -16.375 -4.625 1 78.25 8 THR B CA 1
ATOM 863 C C . THR B 1 8 ? -2.992 -14.945 -5.133 1 78.25 8 THR B C 1
ATOM 865 O O . THR B 1 8 ? -2.766 -14.672 -6.312 1 78.25 8 THR B O 1
ATOM 868 N N . SER B 1 9 ? -3.729 -14.242 -4.312 1 90 9 SER B N 1
ATOM 869 C CA . SER B 1 9 ? -3.857 -12.836 -4.691 1 90 9 SER B CA 1
ATOM 870 C C . SER B 1 9 ? -3.463 -11.914 -3.541 1 90 9 SER B C 1
ATOM 872 O O . SER B 1 9 ? -3.4 -12.344 -2.389 1 90 9 SER B O 1
ATOM 874 N N . PHE B 1 10 ? -3.039 -10.836 -3.926 1 95.75 10 PHE B N 1
ATOM 875 C CA . PHE B 1 10 ? -2.639 -9.75 -3.043 1 95.75 10 PHE B CA 1
ATOM 876 C C . PHE B 1 10 ? -3.174 -8.414 -3.549 1 95.75 10 PHE B C 1
ATOM 878 O O . PHE B 1 10 ? -3.15 -8.148 -4.754 1 95.75 10 PHE B O 1
ATOM 885 N N . ALA B 1 11 ? -3.73 -7.633 -2.633 1 97.56 11 ALA B N 1
ATOM 886 C CA . ALA B 1 11 ? -4.23 -6.332 -3.068 1 97.56 11 ALA B CA 1
ATOM 887 C C . ALA B 1 11 ? -3.67 -5.207 -2.205 1 97.56 11 ALA B C 1
ATOM 889 O O . ALA B 1 11 ? -3.434 -5.395 -1.009 1 97.56 11 ALA B O 1
ATOM 890 N N . ILE B 1 12 ? -3.426 -4.102 -2.846 1 97.5 12 ILE B N 1
ATOM 891 C CA . ILE B 1 12 ? -3.039 -2.869 -2.168 1 97.5 12 ILE B CA 1
ATOM 892 C C . ILE B 1 12 ? -3.996 -1.744 -2.555 1 97.5 12 ILE B C 1
ATOM 894 O O . ILE B 1 12 ? -4.309 -1.565 -3.732 1 97.5 12 ILE B O 1
ATOM 898 N N . ALA B 1 13 ? -4.488 -1.055 -1.553 1 97.69 13 ALA B N 1
ATOM 899 C CA . ALA B 1 13 ? -5.344 0.112 -1.75 1 97.69 13 ALA B CA 1
ATOM 900 C C . ALA B 1 13 ? -4.758 1.345 -1.066 1 97.69 13 ALA B C 1
ATOM 902 O O . ALA B 1 13 ? -4.234 1.255 0.046 1 97.69 13 ALA B O 1
ATOM 903 N N . VAL B 1 14 ? -4.883 2.43 -1.739 1 97.69 14 VAL B N 1
ATOM 904 C CA . VAL B 1 14 ? -4.414 3.709 -1.221 1 97.69 14 VAL B CA 1
ATOM 905 C C . VAL B 1 14 ? -5.543 4.734 -1.268 1 97.69 14 VAL B C 1
ATOM 907 O O . VAL B 1 14 ? -6.273 4.816 -2.258 1 97.69 14 VAL B O 1
ATOM 910 N N . LEU B 1 15 ? -5.711 5.387 -0.173 1 97.62 15 LEU B N 1
ATOM 911 C CA . LEU B 1 15 ? -6.641 6.508 -0.08 1 97.62 15 LEU B CA 1
ATOM 912 C C . LEU B 1 15 ? -5.898 7.809 0.205 1 97.62 15 LEU B C 1
ATOM 914 O O . LEU B 1 15 ? -5.086 7.875 1.13 1 97.62 15 LEU B O 1
ATOM 918 N N . ASN B 1 16 ? -6.152 8.836 -0.621 1 97.31 16 ASN B N 1
ATOM 919 C CA . ASN B 1 16 ? -5.586 10.172 -0.47 1 97.31 16 ASN B CA 1
ATOM 920 C C . ASN B 1 16 ? -6.66 11.195 -0.123 1 97.31 16 ASN B C 1
ATOM 922 O O . ASN B 1 16 ? -7.453 11.586 -0.982 1 97.31 16 ASN B O 1
ATOM 926 N N . ARG B 1 17 ? -6.605 11.688 1.063 1 94.62 17 ARG B N 1
ATOM 927 C CA . ARG B 1 17 ? -7.578 12.703 1.472 1 94.62 17 ARG B CA 1
ATOM 928 C C . ARG B 1 17 ? -6.953 14.094 1.473 1 94.62 17 ARG B C 1
ATOM 930 O O . ARG B 1 17 ? -7.492 15.016 2.082 1 94.62 17 ARG B O 1
ATOM 937 N N . ASN B 1 18 ? -5.832 14.117 0.849 1 92.06 18 ASN B N 1
ATOM 938 C CA . ASN B 1 18 ? -5.18 15.414 0.72 1 92.06 18 ASN B CA 1
ATOM 939 C C . ASN B 1 18 ? -5.742 16.219 -0.455 1 92.06 18 ASN B C 1
ATOM 941 O O . ASN B 1 18 ? -6.523 15.688 -1.249 1 92.06 18 ASN B O 1
ATOM 945 N N . ASN B 1 19 ? -5.383 17.484 -0.48 1 92.31 19 ASN B N 1
ATOM 946 C CA . ASN B 1 19 ? -5.91 18.359 -1.521 1 92.31 19 ASN B CA 1
ATOM 947 C C . ASN B 1 19 ? -4.996 18.391 -2.744 1 92.31 19 ASN B C 1
ATOM 949 O O . ASN B 1 19 ? -5.199 19.203 -3.654 1 92.31 19 ASN B O 1
ATOM 953 N N . ARG B 1 20 ? -4.016 17.578 -2.768 1 94.06 20 ARG B N 1
ATOM 954 C CA . ARG B 1 20 ? -3.121 17.391 -3.904 1 94.06 20 ARG B CA 1
ATOM 955 C C . ARG B 1 20 ? -2.973 15.906 -4.246 1 94.06 20 ARG B C 1
ATOM 957 O O . ARG B 1 20 ? -3.154 15.047 -3.387 1 94.06 20 ARG B O 1
ATOM 964 N N . ALA B 1 21 ? -2.645 15.68 -5.527 1 96.62 21 ALA B N 1
ATOM 965 C CA . ALA B 1 21 ? -2.373 14.305 -5.938 1 96.62 21 ALA B CA 1
ATOM 966 C C . ALA B 1 21 ? -1.073 13.797 -5.324 1 96.62 21 ALA B C 1
ATOM 968 O O . ALA B 1 21 ? -0.161 14.578 -5.047 1 96.62 21 ALA B O 1
ATOM 969 N N . ASN B 1 22 ? -1.048 12.531 -5.066 1 96.38 22 ASN B N 1
ATOM 970 C CA . ASN B 1 22 ? 0.155 11.875 -4.57 1 96.38 22 ASN B CA 1
ATOM 971 C C . ASN B 1 22 ? 0.689 10.852 -5.57 1 96.38 22 ASN B C 1
ATOM 973 O O . ASN B 1 22 ? -0.077 10.07 -6.133 1 96.38 22 ASN B O 1
ATOM 977 N N . ASP B 1 23 ? 1.976 10.906 -5.781 1 97 23 ASP B N 1
ATOM 978 C CA . ASP B 1 23 ? 2.637 9.859 -6.562 1 97 23 ASP B CA 1
ATOM 979 C C . ASP B 1 23 ? 3.072 8.703 -5.668 1 97 23 ASP B C 1
ATOM 981 O O . ASP B 1 23 ? 3.748 8.906 -4.656 1 97 23 ASP B O 1
ATOM 985 N N . VAL B 1 24 ? 2.676 7.535 -6.09 1 97.56 24 VAL B N 1
ATOM 986 C CA . VAL B 1 24 ? 3.01 6.324 -5.352 1 97.56 24 VAL B CA 1
ATOM 987 C C . VAL B 1 24 ? 3.926 5.441 -6.195 1 97.56 24 VAL B C 1
ATOM 989 O O . VAL B 1 24 ? 3.693 5.258 -7.391 1 97.56 24 VAL B O 1
ATOM 992 N N . GLU B 1 25 ? 4.965 4.969 -5.547 1 97.5 25 GLU B N 1
ATOM 993 C CA . GLU B 1 25 ? 5.871 4.035 -6.211 1 97.5 25 GLU B CA 1
ATOM 994 C C . GLU B 1 25 ? 6.195 2.848 -5.309 1 97.5 25 GLU B C 1
ATOM 996 O O . GLU B 1 25 ? 6.43 3.018 -4.109 1 97.5 25 GLU B O 1
ATOM 1001 N N . PHE B 1 26 ? 6.262 1.646 -5.891 1 96.12 26 PHE B N 1
ATOM 1002 C CA . PHE B 1 26 ? 6.652 0.47 -5.121 1 96.12 26 PHE B CA 1
ATOM 1003 C C . PHE B 1 26 ? 7.051 -0.674 -6.047 1 96.12 26 PHE B C 1
ATOM 1005 O O . PHE B 1 26 ? 6.758 -0.643 -7.242 1 96.12 26 PHE B O 1
ATOM 1012 N N . LYS B 1 27 ? 7.816 -1.529 -5.484 1 97.62 27 LYS B N 1
ATOM 1013 C CA . LYS B 1 27 ? 8.078 -2.832 -6.094 1 97.62 27 LYS B CA 1
ATOM 1014 C C . LYS B 1 27 ? 7.238 -3.922 -5.434 1 97.62 27 LYS B C 1
ATOM 1016 O O . LYS B 1 27 ? 7.02 -3.896 -4.219 1 97.62 27 LYS B O 1
ATOM 1021 N N . LEU B 1 28 ? 6.832 -4.887 -6.258 1 97.19 28 LEU B N 1
ATOM 1022 C CA . LEU B 1 28 ? 6.059 -5.992 -5.699 1 97.19 28 LEU B CA 1
ATOM 1023 C C . LEU B 1 28 ? 6.867 -6.75 -4.652 1 97.19 28 LEU B C 1
ATOM 1025 O O . LEU B 1 28 ? 6.309 -7.254 -3.678 1 97.19 28 LEU B O 1
ATOM 1029 N N . ARG B 1 29 ? 8.141 -6.766 -4.852 1 97 29 ARG B N 1
ATOM 1030 C CA . ARG B 1 29 ? 9.008 -7.457 -3.908 1 97 29 ARG B CA 1
ATOM 1031 C C . ARG B 1 29 ? 8.883 -6.863 -2.51 1 97 29 ARG B C 1
ATOM 1033 O O . ARG B 1 29 ? 8.977 -7.582 -1.512 1 97 29 ARG B O 1
ATOM 1040 N N . ASN B 1 30 ? 8.648 -5.566 -2.375 1 96.75 30 ASN B N 1
ATOM 1041 C CA . ASN B 1 30 ? 8.492 -4.898 -1.088 1 96.75 30 ASN B CA 1
ATOM 1042 C C . ASN B 1 30 ? 7.191 -5.293 -0.4 1 96.75 30 ASN B C 1
ATOM 1044 O O . ASN B 1 30 ? 7.008 -5.027 0.789 1 96.75 30 ASN B O 1
ATOM 1048 N N . LEU B 1 31 ? 6.305 -5.891 -1.108 1 96.25 31 LEU B N 1
ATOM 1049 C CA . LEU B 1 31 ? 5.055 -6.383 -0.544 1 96.25 31 LEU B CA 1
ATOM 1050 C C . LEU B 1 31 ? 5.145 -7.875 -0.247 1 96.25 31 LEU B C 1
ATOM 1052 O O . LEU B 1 31 ? 4.137 -8.508 0.082 1 96.25 31 LEU B O 1
ATOM 1056 N N . GLY B 1 32 ? 6.387 -8.453 -0.495 1 95.38 32 GLY B N 1
ATOM 1057 C CA . GLY B 1 32 ? 6.594 -9.867 -0.257 1 95.38 32 GLY B CA 1
ATOM 1058 C C . GLY B 1 32 ? 6.266 -10.727 -1.463 1 95.38 32 GLY B C 1
ATOM 1059 O O . GLY B 1 32 ? 6.203 -11.953 -1.358 1 95.38 32 GLY B O 1
ATOM 1060 N N . LEU B 1 33 ? 5.988 -10.109 -2.572 1 95.88 33 LEU B N 1
ATOM 1061 C CA . LEU B 1 33 ? 5.691 -10.828 -3.809 1 95.88 33 LEU B CA 1
ATOM 1062 C C . LEU B 1 33 ? 6.957 -11.023 -4.641 1 95.88 33 LEU B C 1
ATOM 1064 O O . LEU B 1 33 ? 7.281 -10.195 -5.492 1 95.88 33 LEU B O 1
ATOM 1068 N N . THR B 1 34 ? 7.555 -12.211 -4.449 1 95.56 34 THR B N 1
ATOM 1069 C CA . THR B 1 34 ? 8.938 -12.359 -4.898 1 95.56 34 THR B CA 1
ATOM 1070 C C . THR B 1 34 ? 9.047 -13.453 -5.957 1 95.56 34 THR B C 1
ATOM 1072 O O . THR B 1 34 ? 10.148 -13.82 -6.367 1 95.56 34 THR B O 1
ATOM 1075 N N . ASN B 1 35 ? 7.906 -14.023 -6.348 1 93.25 35 ASN B N 1
ATOM 1076 C CA . ASN B 1 35 ? 7.992 -15.094 -7.336 1 93.25 35 ASN B CA 1
ATOM 1077 C C . ASN B 1 35 ? 8.484 -14.57 -8.688 1 93.25 35 ASN B C 1
ATOM 1079 O O . ASN B 1 35 ? 7.918 -13.625 -9.234 1 93.25 35 ASN B O 1
ATOM 1083 N N . ASP B 1 36 ? 9.461 -15.25 -9.289 1 93.69 36 ASP B N 1
ATOM 1084 C CA . ASP B 1 36 ? 10.125 -14.773 -10.5 1 93.69 36 ASP B CA 1
ATOM 1085 C C . ASP B 1 36 ? 9.234 -14.961 -11.727 1 93.69 36 ASP B C 1
ATOM 1087 O O . ASP B 1 36 ? 9.484 -14.375 -12.773 1 93.69 36 ASP B O 1
ATOM 1091 N N . ARG B 1 37 ? 8.188 -15.766 -11.672 1 91.69 37 ARG B N 1
ATOM 1092 C CA . ARG B 1 37 ? 7.242 -15.914 -12.773 1 91.69 37 ARG B CA 1
ATOM 1093 C C . ARG B 1 37 ? 6.52 -14.602 -13.047 1 91.69 37 ARG B C 1
ATOM 1095 O O . ARG B 1 37 ? 6.07 -14.359 -14.172 1 91.69 37 ARG B O 1
ATOM 1102 N N . GLY B 1 38 ? 6.418 -13.828 -11.977 1 94.94 38 GLY B N 1
ATOM 1103 C CA . GLY B 1 38 ? 5.773 -12.531 -12.117 1 94.94 38 GLY B CA 1
ATOM 1104 C C . GLY B 1 38 ? 4.301 -12.555 -11.758 1 94.94 38 GLY B C 1
ATOM 1105 O O . GLY B 1 38 ? 3.797 -13.555 -11.25 1 94.94 38 GLY B O 1
ATOM 1106 N N . TYR B 1 39 ? 3.76 -11.383 -11.953 1 95 39 TYR B N 1
ATOM 1107 C CA . TYR B 1 39 ? 2.383 -11.18 -11.516 1 95 39 TYR B CA 1
ATOM 1108 C C . TYR B 1 39 ? 1.592 -10.398 -12.562 1 95 39 TYR B C 1
ATOM 1110 O O . TYR B 1 39 ? 2.16 -9.617 -13.32 1 95 39 TYR B O 1
ATOM 1118 N N . ILE B 1 40 ? 0.314 -10.672 -12.547 1 95.25 40 ILE B N 1
ATOM 1119 C CA . ILE B 1 40 ? -0.628 -9.828 -13.281 1 95.25 40 ILE B CA 1
ATOM 1120 C C . ILE B 1 40 ? -1.247 -8.805 -12.328 1 95.25 40 ILE B C 1
ATOM 1122 O O . ILE B 1 40 ? -1.831 -9.172 -11.305 1 95.25 40 ILE B O 1
ATOM 1126 N N . LEU B 1 41 ? -1.021 -7.523 -12.68 1 95.25 41 LEU B N 1
ATOM 1127 C CA . LEU B 1 41 ? -1.591 -6.434 -11.898 1 95.25 41 LEU B CA 1
ATOM 1128 C C . LEU B 1 41 ? -2.883 -5.926 -12.531 1 95.25 41 LEU B C 1
ATOM 1130 O O . LEU B 1 41 ? -2.904 -5.578 -13.711 1 95.25 41 LEU B O 1
ATOM 1134 N N . LYS B 1 42 ? -3.922 -5.926 -11.758 1 94.94 42 LYS B N 1
ATOM 1135 C CA . LYS B 1 42 ? -5.211 -5.398 -12.188 1 94.94 42 LYS B CA 1
ATOM 1136 C C . LYS B 1 42 ? -5.59 -4.152 -11.383 1 94.94 42 LYS B C 1
ATOM 1138 O O . LYS B 1 42 ? -5.602 -4.184 -10.156 1 94.94 42 LYS B O 1
ATOM 1143 N N . ASP B 1 43 ? -5.84 -3.094 -12.109 1 95.06 43 ASP B N 1
ATOM 1144 C CA . ASP B 1 43 ? -6.414 -1.911 -11.469 1 95.06 43 ASP B CA 1
ATOM 1145 C C . ASP B 1 43 ? -7.891 -2.123 -11.148 1 95.06 43 ASP B C 1
ATOM 1147 O O . ASP B 1 43 ? -8.711 -2.303 -12.055 1 95.06 43 ASP B O 1
ATOM 1151 N N . LEU B 1 44 ? -8.242 -2.062 -9.898 1 94.81 44 LEU B N 1
ATOM 1152 C CA . LEU B 1 44 ? -9.602 -2.367 -9.477 1 94.81 44 LEU B CA 1
ATOM 1153 C C . LEU B 1 44 ? -10.438 -1.095 -9.359 1 94.81 44 LEU B C 1
ATOM 1155 O O . LEU B 1 44 ? -11.664 -1.156 -9.242 1 94.81 44 LEU B O 1
ATOM 1159 N N . TRP B 1 45 ? -9.867 -0.106 -9.297 1 91.44 45 TRP B N 1
ATOM 1160 C CA . TRP B 1 45 ? -10.531 1.185 -9.133 1 91.44 45 TRP B CA 1
ATOM 1161 C C . TRP B 1 45 ? -10.93 1.764 -10.484 1 91.44 45 TRP B C 1
ATOM 1163 O O . TRP B 1 45 ? -12.008 2.348 -10.617 1 91.44 45 TRP B O 1
ATOM 1173 N N . SER B 1 46 ? -10.023 1.587 -11.445 1 85.88 46 SER B N 1
ATOM 1174 C CA . SER B 1 46 ? -10.289 2.055 -12.805 1 85.88 46 SER B CA 1
ATOM 1175 C C . SER B 1 46 ? -10.359 0.89 -13.781 1 85.88 46 SER B C 1
ATOM 1177 O O . SER B 1 46 ? -10.25 -0.272 -13.383 1 85.88 46 SER B O 1
ATOM 1179 N N . ASN B 1 47 ? -10.766 1.087 -15.078 1 83.19 47 ASN B N 1
ATOM 1180 C CA . ASN B 1 47 ? -10.875 0.048 -16.094 1 83.19 47 ASN B CA 1
ATOM 1181 C C . ASN B 1 47 ? -9.625 -0.005 -16.984 1 83.19 47 ASN B C 1
ATOM 1183 O O . ASN B 1 47 ? -9.719 -0.202 -18.188 1 83.19 47 ASN B O 1
ATOM 1187 N N . ALA B 1 48 ? -8.531 0.156 -16.297 1 86.75 48 ALA B N 1
ATOM 1188 C CA . ALA B 1 48 ? -7.285 0.098 -17.062 1 86.75 48 ALA B CA 1
ATOM 1189 C C . ALA B 1 48 ? -6.895 -1.345 -17.359 1 86.75 48 ALA B C 1
ATOM 1191 O O . ALA B 1 48 ? -7.277 -2.266 -16.641 1 86.75 48 ALA B O 1
ATOM 1192 N N . PRO B 1 49 ? -6.211 -1.527 -18.5 1 90.81 49 PRO B N 1
ATOM 1193 C CA . PRO B 1 49 ? -5.785 -2.891 -18.812 1 90.81 49 PRO B CA 1
ATOM 1194 C C . PRO B 1 49 ? -4.859 -3.486 -17.75 1 90.81 49 PRO B C 1
ATOM 1196 O O . PRO B 1 49 ? -4.195 -2.746 -17.031 1 90.81 49 PRO B O 1
ATOM 1199 N N . MET B 1 50 ? -4.832 -4.758 -17.797 1 91.75 50 MET B N 1
ATOM 1200 C CA . MET B 1 50 ? -3.934 -5.461 -16.891 1 91.75 50 MET B CA 1
ATOM 1201 C C . MET B 1 50 ? -2.479 -5.27 -17.297 1 91.75 50 MET B C 1
ATOM 1203 O O . MET B 1 50 ? -2.184 -5.074 -18.484 1 91.75 50 MET B O 1
ATOM 1207 N N . VAL B 1 51 ? -1.585 -5.359 -16.312 1 93.44 51 VAL B N 1
ATOM 1208 C CA . VAL B 1 51 ? -0.155 -5.184 -16.547 1 93.44 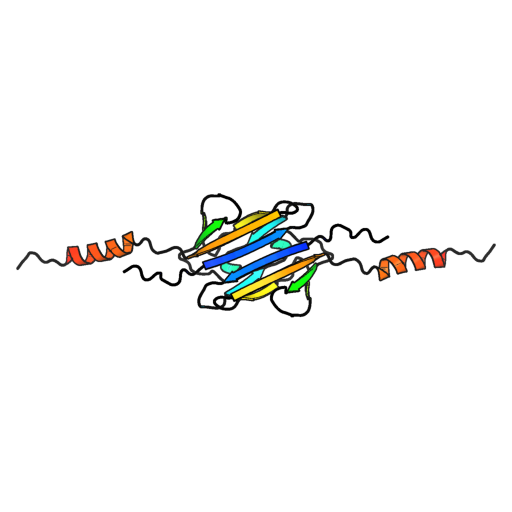51 VAL B CA 1
ATOM 1209 C C . VAL B 1 51 ? 0.608 -6.383 -15.977 1 93.44 51 VAL B C 1
ATOM 1211 O O . VAL B 1 51 ? 0.334 -6.832 -14.867 1 93.44 51 VAL B O 1
ATOM 1214 N N . ASN B 1 52 ? 1.539 -6.926 -16.781 1 95.44 52 ASN B N 1
ATOM 1215 C CA . ASN B 1 52 ? 2.482 -7.898 -16.25 1 95.44 52 ASN B CA 1
ATOM 1216 C C . ASN B 1 52 ? 3.633 -7.215 -15.508 1 95.44 52 ASN B C 1
ATOM 1218 O O . ASN B 1 52 ? 4.203 -6.242 -16 1 95.44 52 ASN B O 1
ATOM 1222 N N . ALA B 1 53 ? 3.889 -7.754 -14.344 1 96.81 53 ALA B N 1
ATOM 1223 C CA . ALA B 1 53 ? 4.953 -7.141 -13.555 1 96.81 53 ALA B CA 1
ATOM 1224 C C . ALA B 1 53 ? 5.848 -8.203 -12.914 1 96.81 53 ALA B C 1
ATOM 1226 O O . ALA B 1 53 ? 5.352 -9.203 -12.391 1 96.81 53 ALA B O 1
ATOM 1227 N N . SER B 1 54 ? 7.152 -7.977 -13.023 1 97.31 54 SER B N 1
ATOM 1228 C CA . SER B 1 54 ? 8.102 -8.742 -12.219 1 97.31 54 SER B CA 1
ATOM 1229 C C . SER B 1 54 ? 8.25 -8.148 -10.82 1 97.31 54 SER B C 1
ATOM 1231 O O . SER B 1 54 ? 7.934 -6.977 -10.602 1 97.31 54 SER B O 1
ATOM 1233 N N . PRO B 1 55 ? 8.75 -8.953 -9.891 1 97.19 55 PRO B N 1
ATOM 1234 C CA . PRO B 1 55 ? 8.875 -8.469 -8.516 1 97.19 55 PRO B CA 1
ATOM 1235 C C . PRO B 1 55 ? 9.719 -7.199 -8.414 1 97.19 55 PRO B C 1
ATOM 1237 O O . PRO B 1 55 ? 9.5 -6.375 -7.523 1 97.19 55 PRO B O 1
ATOM 1240 N N . ASP B 1 56 ? 10.648 -6.977 -9.375 1 98 56 ASP B N 1
ATOM 1241 C CA . ASP B 1 56 ? 11.609 -5.887 -9.227 1 98 56 ASP B CA 1
ATOM 1242 C C . ASP B 1 56 ? 11.211 -4.688 -10.086 1 98 56 ASP B C 1
ATOM 1244 O O . ASP B 1 56 ? 11.875 -3.65 -10.062 1 98 56 ASP B O 1
ATOM 1248 N N . ASP B 1 57 ? 10.172 -4.844 -10.852 1 97.88 57 ASP B N 1
ATOM 1249 C CA . ASP B 1 57 ? 9.695 -3.705 -11.625 1 97.88 57 ASP B CA 1
ATOM 1250 C C . ASP B 1 57 ? 9.188 -2.592 -10.711 1 97.88 57 ASP B C 1
ATOM 1252 O O . ASP B 1 57 ? 8.516 -2.857 -9.719 1 97.88 57 ASP B O 1
ATOM 1256 N N . MET B 1 58 ? 9.609 -1.352 -10.992 1 97.19 58 MET B N 1
ATOM 1257 C CA . MET B 1 58 ? 9.055 -0.211 -10.273 1 97.19 58 MET B CA 1
ATOM 1258 C C . MET B 1 58 ? 7.668 0.143 -10.812 1 97.19 58 MET B C 1
ATOM 1260 O O . MET B 1 58 ? 7.523 0.508 -11.977 1 97.19 58 MET B O 1
ATOM 1264 N N . ILE B 1 59 ? 6.633 -0.008 -9.969 1 95.81 59 ILE B N 1
ATOM 1265 C CA . ILE B 1 59 ? 5.27 0.381 -10.305 1 95.81 59 ILE B CA 1
ATOM 1266 C C . ILE B 1 59 ? 5.004 1.805 -9.82 1 95.81 59 ILE B C 1
ATOM 1268 O O . ILE B 1 59 ? 5.309 2.145 -8.68 1 95.81 59 ILE B O 1
ATOM 1272 N N . ARG B 1 60 ? 4.484 2.59 -10.734 1 96.81 60 ARG B N 1
ATOM 1273 C CA . ARG B 1 60 ? 4.176 3.979 -10.406 1 96.81 60 ARG B CA 1
ATOM 1274 C C . ARG B 1 60 ? 2.742 4.328 -10.797 1 96.81 60 ARG B C 1
ATOM 1276 O O . ARG B 1 60 ? 2.266 3.92 -11.859 1 96.81 60 ARG B O 1
ATOM 1283 N N . PHE B 1 61 ? 2.08 5.047 -9.867 1 94.88 61 PHE B N 1
ATOM 1284 C CA . PHE B 1 61 ? 0.765 5.574 -10.211 1 94.88 61 PHE B CA 1
ATOM 1285 C C . PHE B 1 61 ? 0.45 6.82 -9.383 1 94.88 61 PHE B C 1
ATOM 1287 O O . PHE B 1 61 ? 1.09 7.074 -8.367 1 94.88 61 PHE B O 1
ATOM 1294 N N . ARG B 1 62 ? -0.472 7.582 -9.914 1 96 62 ARG B N 1
ATOM 1295 C CA . ARG B 1 62 ? -0.932 8.789 -9.242 1 96 62 ARG B CA 1
ATOM 1296 C C . ARG B 1 62 ? -2.297 8.57 -8.594 1 96 62 ARG B C 1
ATOM 1298 O O . ARG B 1 62 ? -3.182 7.957 -9.195 1 96 62 ARG B O 1
ATOM 1305 N N . VAL B 1 63 ? -2.363 8.969 -7.383 1 97.06 63 VAL B N 1
ATOM 1306 C CA . VAL B 1 63 ? -3.658 8.992 -6.711 1 97.06 63 VAL B CA 1
ATOM 1307 C C . VAL B 1 63 ? -4.172 10.43 -6.633 1 97.06 63 VAL B C 1
ATOM 1309 O O . VAL B 1 63 ? -3.539 11.289 -6.012 1 97.06 63 VAL B O 1
ATOM 1312 N N . PRO B 1 64 ? -5.348 10.734 -7.219 1 96.44 64 PRO B N 1
ATOM 1313 C CA . PRO B 1 64 ? -5.84 12.117 -7.227 1 96.44 64 PRO B CA 1
ATOM 1314 C C . PRO B 1 64 ? -6.148 12.641 -5.828 1 96.44 64 PRO B C 1
ATOM 1316 O O . PRO B 1 64 ? -6.305 11.852 -4.891 1 96.44 64 PRO B O 1
ATOM 1319 N N . ALA B 1 65 ? -6.18 14.031 -5.773 1 95.81 65 ALA B N 1
ATOM 1320 C CA . ALA B 1 65 ? -6.699 14.641 -4.555 1 95.81 65 ALA B CA 1
ATOM 1321 C C . ALA B 1 65 ? -8.062 14.07 -4.191 1 95.81 65 ALA B C 1
ATOM 1323 O O . ALA B 1 65 ? -8.922 13.898 -5.059 1 95.81 65 ALA B O 1
ATOM 1324 N N . THR B 1 66 ? -8.109 13.758 -2.906 1 95.62 66 THR B N 1
ATOM 1325 C CA . THR B 1 66 ? -9.344 13.203 -2.348 1 95.62 66 THR B CA 1
ATOM 1326 C C . THR B 1 66 ? -9.773 11.961 -3.123 1 95.62 66 THR B C 1
ATOM 1328 O O . THR B 1 66 ? -10.961 11.789 -3.408 1 95.62 66 THR B O 1
ATOM 1331 N N . GLY B 1 67 ? -8.797 11.188 -3.576 1 96.19 67 GLY B N 1
ATOM 1332 C CA . GLY B 1 67 ? -9.07 10.023 -4.406 1 96.19 67 GLY B CA 1
ATOM 1333 C C . GLY B 1 67 ? -8.523 8.734 -3.832 1 96.19 67 GLY B C 1
ATOM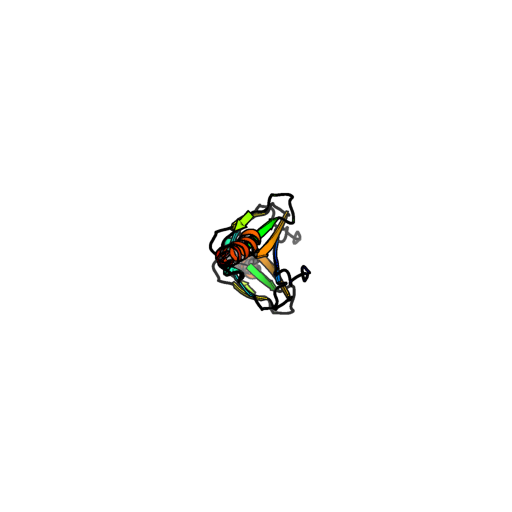 1334 O O . GLY B 1 67 ? -8.062 8.711 -2.688 1 96.19 67 GLY B O 1
ATOM 1335 N N . ALA B 1 68 ? -8.68 7.633 -4.711 1 97.06 68 ALA B N 1
ATOM 1336 C CA . ALA B 1 68 ? -8.234 6.301 -4.312 1 97.06 68 ALA B CA 1
ATOM 1337 C C . ALA B 1 68 ? -7.688 5.523 -5.508 1 97.06 68 ALA B C 1
ATOM 1339 O O . ALA B 1 68 ? -7.984 5.852 -6.656 1 97.06 68 ALA B O 1
ATOM 1340 N N . ALA B 1 69 ? -6.887 4.602 -5.262 1 96.69 69 ALA B N 1
ATOM 1341 C CA . ALA B 1 69 ? -6.387 3.605 -6.207 1 96.69 69 ALA B CA 1
ATOM 1342 C C . ALA B 1 69 ? -6.305 2.227 -5.555 1 96.69 69 ALA B C 1
ATOM 1344 O O . ALA B 1 69 ? -6.086 2.115 -4.348 1 96.69 69 ALA B O 1
ATOM 1345 N N . MET B 1 70 ? -6.527 1.234 -6.332 1 96.69 70 MET B N 1
ATOM 1346 C CA . MET B 1 70 ? -6.461 -0.135 -5.832 1 96.69 70 MET B CA 1
ATOM 1347 C C . MET B 1 70 ? -5.969 -1.088 -6.918 1 96.69 70 MET B C 1
ATOM 1349 O O . MET B 1 70 ? -6.441 -1.037 -8.055 1 96.69 70 MET B O 1
ATOM 1353 N N . TYR B 1 71 ? -5.004 -1.914 -6.512 1 96.25 71 TYR B N 1
ATOM 1354 C CA . TYR B 1 71 ? -4.461 -2.916 -7.422 1 96.25 71 TYR B CA 1
ATOM 1355 C C . TYR B 1 71 ? -4.52 -4.305 -6.801 1 96.25 71 TYR B C 1
ATOM 1357 O O . TYR B 1 71 ? -4.277 -4.469 -5.602 1 96.25 71 TYR B O 1
ATOM 1365 N N . ARG B 1 72 ? -4.828 -5.207 -7.645 1 96.62 72 ARG B N 1
ATOM 1366 C CA . ARG B 1 72 ? -4.711 -6.621 -7.297 1 96.62 72 ARG B CA 1
ATOM 1367 C C . ARG B 1 72 ? -3.594 -7.289 -8.094 1 96.62 72 ARG B C 1
ATOM 1369 O O . ARG B 1 72 ? -3.465 -7.066 -9.297 1 96.62 72 ARG B O 1
ATOM 1376 N N . ALA B 1 73 ? -2.773 -7.988 -7.375 1 96.44 73 ALA B N 1
ATOM 1377 C CA . ALA B 1 73 ? -1.714 -8.773 -8 1 96.44 73 ALA B CA 1
ATOM 1378 C C . ALA B 1 73 ? -2.016 -10.266 -7.914 1 96.44 73 ALA B C 1
ATOM 1380 O O . ALA B 1 73 ? -2.35 -10.781 -6.84 1 96.44 73 ALA B O 1
ATOM 1381 N N . GLU B 1 74 ? -1.897 -10.945 -9.008 1 94.94 74 GLU B N 1
ATOM 1382 C CA . GLU B 1 74 ? -2.057 -12.391 -9.078 1 94.94 74 GLU B CA 1
ATOM 1383 C C . GLU B 1 74 ? -0.852 -13.047 -9.742 1 94.94 74 GLU B C 1
ATOM 1385 O O . GLU B 1 74 ? -0.348 -12.555 -10.75 1 94.94 74 GLU B O 1
ATOM 1390 N N . LEU B 1 75 ? -0.448 -14.117 -9.109 1 92.94 75 LEU B N 1
ATOM 1391 C CA . LEU B 1 75 ? 0.659 -14.852 -9.711 1 92.94 75 LEU B CA 1
ATOM 1392 C C . LEU B 1 75 ? 0.313 -15.289 -11.133 1 92.94 75 LEU B C 1
ATOM 1394 O O . LEU B 1 75 ? -0.782 -15.797 -11.375 1 92.94 75 LEU B O 1
ATOM 1398 N N . ARG B 1 76 ? 1.297 -14.992 -11.992 1 89 76 ARG B N 1
ATOM 1399 C CA . ARG B 1 76 ? 1.096 -15.383 -13.383 1 89 76 ARG B CA 1
ATOM 1400 C C . ARG B 1 76 ? 1.114 -16.906 -13.531 1 89 76 ARG B C 1
ATOM 1402 O O . ARG B 1 76 ? 2.033 -17.562 -13.047 1 89 76 ARG B O 1
ATOM 1409 N N . LYS B 1 77 ? 0.092 -17.484 -14.094 1 81.25 77 LYS B N 1
ATOM 1410 C CA . LYS B 1 77 ? 0.02 -18.938 -14.305 1 81.25 77 LYS B CA 1
ATOM 1411 C C . LYS B 1 77 ? 0.876 -19.359 -15.492 1 81.25 77 LYS B C 1
ATOM 1413 O O . LYS B 1 77 ? 1.026 -18.609 -16.453 1 81.25 77 LYS B O 1
ATOM 1418 N N . PRO B 1 78 ? 1.522 -20.5 -15.219 1 73.56 78 PRO B N 1
ATOM 1419 C CA . PRO B 1 78 ? 2.318 -21 -16.344 1 73.56 78 PRO B CA 1
ATOM 1420 C C . PRO B 1 78 ? 1.483 -21.219 -17.594 1 73.56 78 PRO B C 1
ATOM 1422 O O . PRO B 1 78 ? 0.28 -21.484 -17.516 1 73.56 78 PRO B O 1
ATOM 1425 N N . ASN B 1 79 ? 1.967 -20.562 -18.688 1 59.22 79 ASN B N 1
ATOM 1426 C CA . ASN B 1 79 ? 1.316 -20.844 -19.969 1 59.22 79 ASN B CA 1
ATOM 1427 C C . ASN B 1 79 ? 0.993 -22.328 -20.109 1 59.22 79 ASN B C 1
ATOM 1429 O O . ASN B 1 79 ? 1.876 -23.188 -19.969 1 59.22 79 ASN B O 1
ATOM 1433 N N . ARG B 1 80 ? -0.222 -22.688 -19.609 1 55.59 80 ARG B N 1
ATOM 1434 C CA . ARG B 1 80 ? -0.631 -24.078 -19.797 1 55.59 80 ARG B CA 1
ATOM 1435 C C . ARG B 1 80 ? -0.147 -24.609 -21.125 1 55.59 80 ARG B C 1
ATOM 1437 O O . ARG B 1 80 ? -0.06 -25.828 -21.328 1 55.59 80 ARG B O 1
ATOM 1444 N N . TRP B 1 81 ? -0.171 -23.703 -22 1 50.34 81 TRP B N 1
ATOM 1445 C CA . TRP B 1 81 ? 0.118 -24.281 -23.312 1 50.34 81 TRP B CA 1
ATOM 1446 C C . TRP B 1 81 ? 1.446 -25.031 -23.297 1 50.34 81 TRP B C 1
ATOM 1448 O O . TRP B 1 81 ? 1.562 -26.125 -23.859 1 50.34 81 TRP B O 1
ATOM 1458 N N . PHE B 1 82 ? 2.486 -24.469 -22.609 1 48.22 82 PHE B N 1
ATOM 1459 C CA . PHE B 1 82 ? 3.764 -25.156 -22.688 1 48.22 82 PHE B CA 1
ATOM 1460 C C . PHE B 1 82 ? 3.719 -26.453 -21.875 1 48.22 82 PHE B C 1
ATOM 1462 O O . PHE B 1 82 ? 4.418 -27.422 -22.203 1 48.22 82 PHE B O 1
ATOM 1469 N N . GLU B 1 83 ? 2.979 -26.312 -20.797 1 49.69 83 GLU B N 1
ATOM 1470 C CA . GLU B 1 83 ? 2.922 -27.547 -20.031 1 49.69 83 GLU B CA 1
ATOM 1471 C C . GLU B 1 83 ? 2.27 -28.656 -20.844 1 49.69 83 GLU B C 1
ATOM 1473 O O . GLU B 1 83 ? 2.742 -29.797 -20.844 1 49.69 83 GLU B O 1
ATOM 1478 N N . ASN B 1 84 ? 1.216 -28.141 -21.422 1 51.91 84 ASN B N 1
ATOM 1479 C CA . ASN B 1 84 ? 0.538 -29.188 -22.203 1 51.91 84 ASN B CA 1
ATOM 1480 C C . ASN B 1 84 ? 1.369 -29.609 -23.406 1 51.91 84 ASN B C 1
ATOM 1482 O O . ASN B 1 84 ? 1.392 -30.797 -23.766 1 51.91 84 ASN B O 1
ATOM 1486 N N . ASN B 1 85 ? 2.049 -28.609 -23.969 1 52.66 85 ASN B N 1
ATOM 1487 C CA . ASN B 1 85 ? 2.76 -28.969 -25.188 1 52.66 85 ASN B CA 1
ATOM 1488 C C . ASN B 1 85 ? 4.047 -29.719 -24.891 1 52.66 85 ASN B C 1
ATOM 1490 O O . ASN B 1 85 ? 4.434 -30.625 -25.641 1 52.66 85 ASN B O 1
ATOM 1494 N N . ARG B 1 86 ? 4.652 -29.453 -23.766 1 53.06 86 ARG B N 1
ATOM 1495 C CA . ARG B 1 86 ? 5.848 -30.203 -23.406 1 53.06 86 ARG B CA 1
ATOM 1496 C C . ARG B 1 86 ? 5.52 -31.672 -23.141 1 53.06 86 ARG B C 1
ATOM 1498 O O . ARG B 1 86 ? 6.297 -32.562 -23.5 1 53.06 86 ARG B O 1
ATOM 1505 N N . LEU B 1 87 ? 4.344 -31.75 -22.562 1 54.97 87 LEU B N 1
ATOM 1506 C CA . LEU B 1 87 ? 3.957 -33.125 -22.312 1 54.97 87 LEU B CA 1
ATOM 1507 C C . LEU B 1 87 ? 3.641 -33.844 -23.625 1 54.97 87 LEU B C 1
ATOM 1509 O O . LEU B 1 87 ? 4.008 -35 -23.797 1 54.97 87 LEU B O 1
ATOM 1513 N N . ARG B 1 88 ? 3.018 -33.094 -24.625 1 55.19 88 ARG B N 1
ATOM 1514 C CA . ARG B 1 88 ? 2.668 -33.688 -25.891 1 55.19 88 ARG B CA 1
ATOM 1515 C C . ARG B 1 88 ? 3.918 -34.094 -26.688 1 55.19 88 ARG B C 1
ATOM 1517 O O . ARG B 1 88 ? 3.951 -35.125 -27.344 1 55.19 88 ARG B O 1
ATOM 1524 N N . GLU B 1 89 ? 4.945 -33.281 -26.578 1 53.97 89 GLU B N 1
ATOM 1525 C CA . GLU B 1 89 ? 6.164 -33.531 -27.344 1 53.97 89 GLU B CA 1
ATOM 1526 C C . GLU B 1 89 ? 6.902 -34.75 -26.812 1 53.97 89 GLU B C 1
ATOM 1528 O O . GLU B 1 89 ? 7.414 -35.562 -27.578 1 53.97 89 GLU B O 1
ATOM 1533 N N . ILE B 1 90 ? 6.887 -34.906 -25.547 1 54.97 90 ILE B N 1
ATOM 1534 C CA . ILE B 1 90 ? 7.59 -36.031 -24.922 1 54.97 90 ILE B CA 1
ATOM 1535 C C . ILE B 1 90 ? 6.922 -37.344 -25.328 1 54.97 90 ILE B C 1
ATOM 1537 O O . ILE B 1 90 ? 7.605 -38.312 -25.656 1 54.97 90 ILE B O 1
ATOM 1541 N N . PHE B 1 91 ? 5.559 -37.344 -25.406 1 54.72 91 PHE B N 1
ATOM 1542 C CA . PHE B 1 91 ? 4.84 -38.562 -25.719 1 54.72 91 PHE B CA 1
ATOM 1543 C C . PHE B 1 91 ? 4.867 -38.844 -27.219 1 54.72 91 PHE B C 1
ATOM 1545 O O . PHE B 1 91 ? 4.855 -40 -27.641 1 54.72 91 PHE B O 1
ATOM 1552 N N . THR B 1 92 ? 4.918 -37.75 -27.938 1 55.34 92 THR B N 1
ATOM 1553 C CA . THR B 1 92 ? 4.895 -37.969 -29.375 1 55.34 92 THR B CA 1
ATOM 1554 C C . THR B 1 92 ? 6.207 -38.594 -29.859 1 55.34 92 THR B C 1
ATOM 1556 O O . THR B 1 92 ? 6.227 -39.344 -30.844 1 55.34 92 THR B O 1
ATOM 1559 N N . ASN B 1 93 ? 7.25 -38.281 -29.125 1 51.78 93 ASN B N 1
ATOM 1560 C CA . ASN B 1 93 ? 8.5 -38.844 -29.641 1 51.78 93 ASN B CA 1
ATOM 1561 C C . ASN B 1 93 ? 8.609 -40.344 -29.359 1 51.78 93 ASN B C 1
ATOM 1563 O O . ASN B 1 93 ? 9.43 -41.031 -29.953 1 51.78 93 ASN B O 1
ATOM 1567 N N . ARG B 1 94 ? 7.891 -40.875 -28.281 1 48.78 94 ARG B N 1
ATOM 1568 C CA . ARG B 1 94 ? 8.266 -42.219 -27.875 1 48.78 94 ARG B CA 1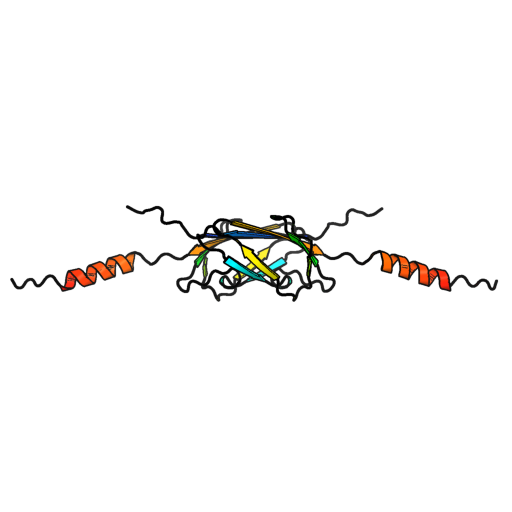
ATOM 1569 C C . ARG B 1 94 ? 7.48 -43.25 -28.656 1 48.78 94 ARG B C 1
ATOM 1571 O O . ARG B 1 94 ? 7.641 -44.469 -28.438 1 48.78 94 ARG B O 1
ATOM 1578 N N . VAL B 1 95 ? 6.434 -42.812 -29.391 1 45.69 95 VAL B N 1
ATOM 1579 C CA . VAL B 1 95 ? 5.73 -43.969 -29.938 1 45.69 95 VAL B CA 1
ATOM 1580 C C . VAL B 1 95 ? 6.578 -44.625 -31.016 1 45.69 95 VAL B C 1
ATOM 1582 O O . VAL B 1 95 ? 6.832 -44.031 -32.062 1 45.69 95 VAL B O 1
ATOM 1585 N N . PRO B 1 96 ? 7.555 -45.469 -30.594 1 42.19 96 PRO B N 1
ATOM 1586 C CA . PRO B 1 96 ? 8.297 -46.281 -31.562 1 42.19 96 PRO B CA 1
ATOM 1587 C C . PRO B 1 96 ? 7.391 -47.125 -32.438 1 42.19 96 PRO B C 1
ATOM 1589 O O . PRO B 1 96 ? 6.473 -47.781 -31.953 1 42.19 96 PRO B O 1
ATOM 1592 N N . SER B 1 97 ? 6.977 -46.562 -33.625 1 40.72 97 SER B N 1
ATOM 1593 C CA . SER B 1 97 ? 6.199 -47.312 -34.625 1 40.72 97 SER B CA 1
ATOM 1594 C C . SER B 1 97 ? 6.785 -48.688 -34.906 1 40.72 97 SER B C 1
ATOM 1596 O O . SER B 1 97 ? 6.223 -49.469 -35.656 1 40.72 97 SER B O 1
ATOM 1598 N N . ASP B 1 98 ? 8.078 -48.875 -34.469 1 39.66 98 ASP B N 1
ATOM 1599 C CA . ASP B 1 98 ? 8.672 -50.031 -35.125 1 39.66 98 ASP B CA 1
ATOM 1600 C C . ASP B 1 98 ? 8.141 -51.344 -34.531 1 39.66 98 ASP B C 1
ATOM 1602 O O . ASP B 1 98 ? 8.43 -52.438 -35.031 1 39.66 98 ASP B O 1
ATOM 1606 N N . PHE B 1 99 ? 7.062 -51.531 -33.75 1 30.69 99 PHE B N 1
ATOM 1607 C CA . PHE B 1 99 ? 6.891 -52.969 -33.562 1 30.69 99 PHE B CA 1
ATOM 1608 C C . PHE B 1 99 ? 6.289 -53.594 -34.812 1 30.69 99 PHE B C 1
ATOM 1610 O O . PHE B 1 99 ? 5.598 -52.938 -35.594 1 30.69 99 PHE B O 1
#

Nearest PDB structures (foldseek):
  3cc1-assembly1_A-2  TM=8.294E-01  e=5.369E-03  Halalkalibacterium halodurans C-125
  1ktb-assembly1_A  TM=8.529E-01  e=7.875E-03  Gallus gallus
  3cc1-assembly1_B-2  TM=8.450E-01  e=1.155E-02  Halalkalibacterium halodurans C-125
  3igu-assembly1_B  TM=8.395E-01  e=2.484E-02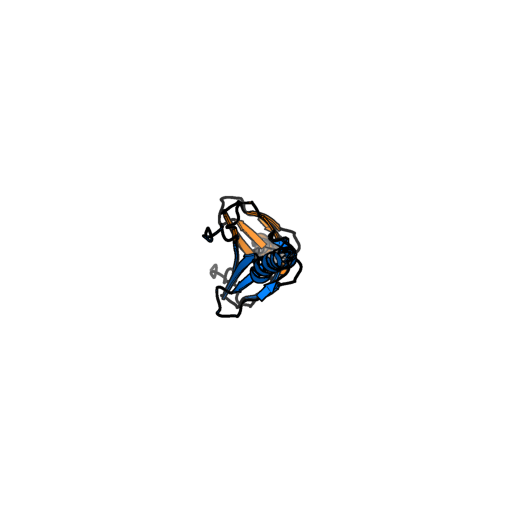  Homo sapiens
  6f4c-assembly1_B  TM=7.857E-01  e=1.518E-02  Nicotiana benthamiana

Sequence (198 aa):
MPVYGSDTSFAIAVLNRNNRANDVEFKLRNLGLTNDRGYILKDLWSNAPMVNASPDDMIRFRVPATGAAMYRAELRKPNRWFENNRLREIFTNRVPSDFMPVYGSDTSFAIAVLNRNNRANDVEFKLRNLGLTNDRGYILKDLWSNAPMVNASPDDMIRFRVPATGAAMYRAELRKPNRWFENNRLREIFTNRVPSDF

pLDDT: mean 81.09, std 21.96, range [25.56, 98.0]

InterPro domains:
  IPR013780 Glycosyl hydrolase, all-beta [G3DSA:2.60.40.1180] (2-75)
  IPR041233 Alpha galactosidase, C-terminal domain [PF17801] (6-72)